Protein AF-A0A960SQG4-F1 (afdb_monomer_lite)

Structure (mmCIF, N/CA/C/O backbone):
data_AF-A0A960SQG4-F1
#
_entry.id   AF-A0A960SQG4-F1
#
loop_
_atom_site.group_PDB
_atom_site.id
_atom_site.type_symbol
_atom_site.label_atom_id
_atom_site.label_alt_id
_atom_site.label_comp_id
_atom_site.label_asym_id
_atom_site.label_entity_id
_atom_site.label_seq_id
_atom_site.pdbx_PDB_ins_code
_atom_site.Cartn_x
_atom_site.Cartn_y
_atom_site.Cartn_z
_atom_site.occupancy
_atom_site.B_iso_or_equiv
_atom_site.auth_seq_id
_atom_site.auth_comp_id
_atom_site.auth_asym_id
_atom_site.auth_atom_id
_atom_site.pdbx_PDB_model_num
ATOM 1 N N . MET A 1 1 ? 31.276 58.635 -64.704 1.00 36.56 1 MET A N 1
ATOM 2 C CA . MET A 1 1 ? 31.874 59.952 -64.407 1.00 36.56 1 MET A CA 1
ATOM 3 C C . MET A 1 1 ? 31.703 60.195 -62.916 1.00 36.56 1 MET A C 1
ATOM 5 O O . MET A 1 1 ? 30.566 60.217 -62.480 1.00 36.56 1 MET A O 1
ATOM 9 N N . SER A 1 2 ? 32.818 60.335 -62.187 1.00 40.91 2 SER A N 1
ATOM 10 C CA . SER A 1 2 ? 32.934 60.786 -60.782 1.00 40.91 2 SER A CA 1
ATOM 11 C C . SER A 1 2 ? 32.369 59.886 -59.666 1.00 40.91 2 SER A C 1
ATOM 13 O O . SER A 1 2 ? 31.231 59.458 -59.752 1.00 40.91 2 SER A O 1
ATOM 15 N N . LYS A 1 3 ? 33.030 59.618 -58.534 1.00 38.12 3 LYS A N 1
ATOM 16 C CA . LYS A 1 3 ? 34.443 59.597 -58.096 1.00 38.12 3 LYS A CA 1
ATOM 17 C C . LYS A 1 3 ? 34.410 58.927 -56.703 1.00 38.12 3 LYS A C 1
ATOM 19 O O . LYS A 1 3 ? 33.595 59.315 -55.873 1.00 38.12 3 LYS A O 1
ATOM 24 N N . ARG A 1 4 ? 35.274 57.931 -56.474 1.00 40.00 4 ARG A N 1
ATOM 25 C CA . ARG A 1 4 ? 35.699 57.455 -55.140 1.00 40.00 4 ARG A CA 1
ATOM 26 C C . ARG A 1 4 ? 36.597 58.512 -54.492 1.00 40.00 4 ARG A C 1
ATOM 28 O O . ARG A 1 4 ? 37.284 59.197 -55.243 1.00 40.00 4 ARG A O 1
ATOM 35 N N . THR A 1 5 ? 36.674 58.519 -53.160 1.00 42.84 5 THR A N 1
ATOM 36 C CA . THR A 1 5 ? 37.930 58.279 -52.413 1.00 42.84 5 THR A CA 1
ATOM 37 C C . THR A 1 5 ? 37.647 58.159 -50.916 1.00 42.84 5 THR A C 1
ATOM 39 O O . THR A 1 5 ? 37.194 59.119 -50.293 1.00 42.84 5 THR A O 1
ATOM 42 N N . ASP A 1 6 ? 37.967 56.985 -50.377 1.00 41.25 6 ASP A N 1
ATOM 43 C CA . ASP A 1 6 ? 38.320 56.740 -48.979 1.00 41.25 6 ASP A CA 1
ATOM 44 C C . ASP A 1 6 ? 39.623 57.485 -48.636 1.00 41.25 6 ASP A C 1
ATOM 46 O O . ASP A 1 6 ? 40.440 57.725 -49.530 1.00 41.25 6 ASP A O 1
ATOM 50 N N . ASN A 1 7 ? 39.845 57.842 -47.367 1.00 37.16 7 ASN A N 1
ATOM 51 C CA . ASN A 1 7 ? 41.154 58.320 -46.918 1.00 37.16 7 ASN A CA 1
ATOM 52 C C . ASN A 1 7 ? 41.540 57.704 -45.567 1.00 37.16 7 ASN A C 1
ATOM 54 O O . ASN A 1 7 ? 40.915 57.962 -44.536 1.00 37.16 7 ASN A O 1
ATOM 58 N N . GLU A 1 8 ? 42.579 56.877 -45.628 1.00 39.38 8 GLU A N 1
ATOM 59 C CA . GLU A 1 8 ? 43.297 56.236 -44.532 1.00 39.38 8 GLU A CA 1
ATOM 60 C C . GLU A 1 8 ? 44.165 57.248 -43.755 1.00 39.38 8 GLU A C 1
ATOM 62 O O . GLU A 1 8 ? 44.562 58.292 -44.274 1.00 39.38 8 GLU A O 1
ATOM 67 N N . ARG A 1 9 ? 44.510 56.920 -42.502 1.00 42.81 9 ARG A N 1
ATOM 68 C CA . ARG A 1 9 ? 45.576 57.581 -41.726 1.00 42.81 9 ARG A CA 1
ATOM 69 C C . ARG A 1 9 ? 46.755 56.618 -41.543 1.00 42.81 9 ARG A C 1
ATOM 71 O O . ARG A 1 9 ? 46.527 55.537 -41.002 1.00 42.81 9 ARG A O 1
ATOM 78 N N . PRO A 1 10 ? 47.998 57.022 -41.856 1.00 44.47 10 PRO A N 1
ATOM 79 C CA . PRO A 1 10 ? 49.203 56.373 -41.353 1.00 44.47 10 PRO A CA 1
ATOM 80 C C . PRO A 1 10 ? 49.877 57.210 -40.246 1.00 44.47 10 PRO A C 1
ATOM 82 O O . PRO A 1 10 ? 49.664 58.417 -40.139 1.00 44.47 10 PRO A O 1
ATOM 85 N N . GLY A 1 11 ? 50.653 56.538 -39.391 1.00 36.31 11 GLY A N 1
ATOM 86 C CA . GLY A 1 11 ? 51.315 57.114 -38.216 1.00 36.31 11 GLY A CA 1
ATOM 87 C C . GLY A 1 11 ? 52.785 57.522 -38.401 1.00 36.31 11 GLY A C 1
ATOM 88 O O . GLY A 1 11 ? 53.237 57.757 -39.517 1.00 36.31 11 GLY A O 1
ATOM 89 N N . ALA A 1 12 ? 53.486 57.498 -37.256 1.00 35.25 12 ALA A N 1
ATOM 90 C CA . ALA A 1 12 ? 54.932 57.603 -36.985 1.00 35.25 12 ALA A CA 1
ATOM 91 C C . ALA A 1 12 ? 55.476 58.958 -36.463 1.00 35.25 12 ALA A C 1
ATOM 93 O O . ALA A 1 12 ? 55.285 60.018 -37.049 1.00 35.25 12 ALA A O 1
ATOM 94 N N . THR A 1 13 ? 56.177 58.857 -35.326 1.00 47.53 13 THR A N 1
ATOM 95 C CA . THR A 1 13 ? 57.078 59.823 -34.661 1.00 47.53 13 THR A CA 1
ATOM 96 C C . THR A 1 13 ? 58.452 59.884 -35.353 1.00 47.53 13 THR A C 1
ATOM 98 O O . THR A 1 13 ? 58.761 58.994 -36.150 1.00 47.53 13 THR A O 1
ATOM 101 N N . PRO A 1 14 ? 59.290 60.911 -35.082 1.00 44.47 14 PRO A N 1
ATOM 102 C CA . PRO A 1 14 ? 60.509 60.693 -34.268 1.00 44.47 14 PRO A CA 1
ATOM 103 C C . PRO A 1 14 ? 60.976 61.930 -33.450 1.00 44.47 14 PRO A C 1
ATOM 105 O O . PRO A 1 14 ? 60.427 63.019 -33.596 1.00 44.47 14 PRO A O 1
ATOM 108 N N . GLY A 1 15 ? 61.968 61.751 -32.564 1.00 37.34 15 GLY A N 1
ATOM 109 C CA . GLY A 1 15 ? 62.517 62.787 -31.670 1.00 37.34 15 GLY A CA 1
ATOM 110 C C . GLY A 1 15 ? 63.904 63.352 -32.031 1.00 37.34 15 GLY A C 1
ATOM 111 O O . GLY A 1 15 ? 64.475 62.973 -33.049 1.00 37.34 15 GLY A O 1
ATOM 112 N N . ASP A 1 16 ? 64.393 64.197 -31.106 1.00 39.84 16 ASP A N 1
ATOM 113 C CA . ASP A 1 16 ? 65.789 64.488 -30.683 1.00 39.84 16 ASP A CA 1
ATOM 114 C C . ASP A 1 16 ? 66.358 65.940 -30.821 1.00 39.84 16 ASP A C 1
ATOM 116 O O . ASP A 1 16 ? 66.595 66.434 -31.917 1.00 39.84 16 ASP A O 1
ATOM 120 N N . GLU A 1 17 ? 66.541 66.567 -29.638 1.00 45.12 17 GLU A N 1
ATOM 121 C CA . GLU A 1 17 ? 67.654 67.371 -29.046 1.00 45.12 17 GLU A CA 1
ATOM 122 C C . GLU A 1 17 ? 68.255 68.749 -29.511 1.00 45.12 17 GLU A C 1
ATOM 124 O O . GLU A 1 17 ? 68.692 68.905 -30.647 1.00 45.12 17 GLU A O 1
ATOM 129 N N . ARG A 1 18 ? 68.456 69.627 -28.474 1.00 44.19 18 ARG A N 1
ATOM 130 C CA . ARG A 1 18 ? 69.538 70.643 -28.154 1.00 44.19 18 ARG A CA 1
ATOM 131 C C . ARG A 1 18 ? 69.507 72.026 -28.865 1.00 44.19 18 ARG A C 1
ATOM 133 O O . ARG A 1 18 ? 69.112 72.083 -30.017 1.00 44.19 18 ARG A O 1
ATOM 140 N N . ASP A 1 19 ? 69.902 73.202 -28.332 1.00 43.06 19 ASP A N 1
ATOM 141 C CA . ASP A 1 19 ? 70.537 73.715 -27.088 1.00 43.06 19 ASP A CA 1
ATOM 142 C C . ASP A 1 19 ? 70.422 75.286 -27.030 1.00 43.06 19 ASP A C 1
ATOM 144 O O . ASP A 1 19 ? 70.041 75.907 -28.022 1.00 43.06 19 ASP A O 1
ATOM 148 N N . ASP A 1 20 ? 70.820 75.892 -25.889 1.00 42.06 20 ASP A N 1
ATOM 149 C CA . ASP A 1 20 ? 71.420 77.248 -25.682 1.00 42.06 20 ASP A CA 1
ATOM 150 C C . ASP A 1 20 ? 70.637 78.498 -25.161 1.00 42.06 20 ASP A C 1
ATOM 152 O O . ASP A 1 20 ? 69.975 79.236 -25.886 1.00 42.06 20 ASP A O 1
ATOM 156 N N . LEU A 1 21 ? 70.843 78.755 -23.850 1.00 43.06 21 LEU A N 1
ATOM 157 C CA . LEU A 1 21 ? 71.311 79.979 -23.139 1.00 43.06 21 LEU A CA 1
ATOM 158 C C . LEU A 1 21 ? 71.072 81.414 -23.689 1.00 43.06 21 LEU A C 1
ATOM 160 O O . LEU A 1 21 ? 71.577 81.757 -24.751 1.00 43.06 21 LEU A O 1
ATOM 164 N N . LEU A 1 22 ? 70.572 82.332 -22.828 1.00 38.69 22 LEU A N 1
ATOM 165 C CA . LEU A 1 22 ? 71.347 83.472 -22.263 1.00 38.69 22 LEU A CA 1
ATOM 166 C C . LEU A 1 22 ? 70.560 84.378 -21.274 1.00 38.69 22 LEU A C 1
ATOM 168 O O . LEU A 1 22 ? 69.368 84.631 -21.410 1.00 38.69 22 LEU A O 1
ATOM 172 N N . ILE A 1 23 ? 71.330 84.836 -20.283 1.00 36.75 23 ILE A N 1
ATOM 173 C CA . ILE A 1 23 ? 71.144 85.738 -19.119 1.00 36.75 23 ILE A CA 1
ATOM 174 C C . ILE A 1 23 ? 70.967 87.223 -19.565 1.00 36.75 23 ILE A C 1
ATOM 176 O O . ILE A 1 23 ? 71.361 87.496 -20.692 1.00 36.75 23 ILE A O 1
ATOM 180 N N . VAL A 1 24 ? 70.370 88.163 -18.782 1.00 41.66 24 VAL A N 1
ATOM 181 C CA . VAL A 1 24 ? 71.017 89.227 -17.928 1.00 41.66 24 VAL A CA 1
ATOM 182 C C . VAL A 1 24 ? 70.037 90.272 -17.297 1.00 41.66 24 VAL A C 1
ATOM 184 O O . VAL A 1 24 ? 69.167 90.776 -18.001 1.00 41.66 24 VAL A O 1
ATOM 187 N N . ASP A 1 25 ? 70.296 90.593 -16.006 1.00 42.91 25 ASP A N 1
ATOM 188 C CA . ASP A 1 25 ? 70.214 91.854 -15.192 1.00 42.91 25 ASP A CA 1
ATOM 189 C C . ASP A 1 25 ? 68.891 92.643 -15.000 1.00 42.91 25 ASP A C 1
ATOM 191 O O . ASP A 1 25 ? 68.038 92.667 -15.876 1.00 42.91 25 ASP A O 1
ATOM 195 N N . ASP A 1 26 ? 68.591 93.307 -13.861 1.00 45.28 26 ASP A N 1
ATOM 196 C CA . ASP A 1 26 ? 69.396 94.164 -12.940 1.00 45.28 26 ASP A CA 1
ATOM 197 C C . ASP A 1 26 ? 68.629 94.406 -11.576 1.00 45.28 26 ASP A C 1
ATOM 199 O O . ASP A 1 26 ? 67.485 93.947 -11.482 1.00 45.28 26 ASP A O 1
ATOM 203 N N . PRO A 1 27 ? 69.134 95.069 -10.488 1.00 52.62 27 PRO A N 1
ATOM 204 C CA . PRO A 1 27 ? 68.961 94.602 -9.108 1.00 52.62 27 PRO A CA 1
ATOM 205 C C . PRO A 1 27 ? 68.368 95.681 -8.150 1.00 52.62 27 PRO A C 1
ATOM 207 O O . PRO A 1 27 ? 68.036 96.798 -8.542 1.00 52.62 27 PRO A O 1
ATOM 210 N N . GLY A 1 28 ? 68.327 95.373 -6.845 1.00 34.56 28 GLY A N 1
ATOM 211 C CA . GLY A 1 28 ? 68.523 96.376 -5.783 1.00 34.56 28 GLY A CA 1
ATOM 212 C C . GLY A 1 28 ? 67.422 96.532 -4.724 1.00 34.56 28 GLY A C 1
ATOM 213 O O . GLY A 1 28 ? 66.446 97.232 -4.955 1.00 34.56 28 GLY A O 1
ATOM 214 N N . SER A 1 29 ? 67.660 95.986 -3.521 1.00 33.81 29 SER A N 1
ATOM 215 C CA . SER A 1 29 ? 67.539 96.667 -2.207 1.00 33.81 29 SER A CA 1
ATOM 216 C C . SER A 1 29 ? 67.850 95.661 -1.087 1.00 33.81 29 SER A C 1
ATOM 218 O O . SER A 1 29 ? 67.196 94.623 -1.005 1.00 33.81 29 SER A O 1
ATOM 220 N N . GLY A 1 30 ? 68.877 95.927 -0.275 1.00 37.34 30 GLY A N 1
ATOM 221 C CA . GLY A 1 30 ? 69.341 95.025 0.785 1.00 37.34 30 GLY A CA 1
ATOM 222 C C . GLY A 1 30 ? 68.497 95.061 2.061 1.00 37.34 30 GLY A C 1
ATOM 223 O O . GLY A 1 30 ? 67.720 95.987 2.243 1.00 37.34 30 GLY A O 1
ATOM 224 N N . GLU A 1 31 ? 68.677 94.052 2.918 1.00 43.88 31 GLU A N 1
ATOM 225 C CA . GLU A 1 31 ? 69.024 94.174 4.348 1.00 43.88 31 GLU A CA 1
ATOM 226 C C . GLU A 1 31 ? 69.036 92.787 5.032 1.00 43.88 31 GLU A C 1
ATOM 228 O O . GLU A 1 31 ? 68.144 91.970 4.842 1.00 43.88 31 GLU A O 1
ATOM 233 N N . GLU A 1 32 ? 70.122 92.561 5.778 1.00 43.22 32 GLU A N 1
ATOM 234 C CA . GLU A 1 32 ? 70.284 91.791 7.026 1.00 43.22 32 GLU A CA 1
ATOM 235 C C . GLU A 1 32 ? 69.885 90.298 7.126 1.00 43.22 32 GLU A C 1
ATOM 237 O O . GLU A 1 32 ? 68.744 89.870 6.994 1.00 43.22 32 GLU A O 1
ATOM 242 N N . VAL A 1 33 ? 70.896 89.482 7.455 1.00 53.47 33 VAL A N 1
ATOM 243 C CA . VAL A 1 33 ? 70.808 88.046 7.751 1.00 53.47 33 VAL A CA 1
ATOM 244 C C . VAL A 1 33 ? 70.374 87.852 9.206 1.00 53.47 33 VAL A C 1
ATOM 246 O O . VAL A 1 33 ? 71.154 88.126 10.117 1.00 53.47 33 VAL A O 1
ATOM 249 N N . GLU A 1 34 ? 69.169 87.320 9.428 1.00 50.69 34 GLU A N 1
ATOM 250 C CA . GLU A 1 34 ? 68.684 86.927 10.757 1.00 50.69 34 GLU A CA 1
ATOM 251 C C . GLU A 1 34 ? 68.823 85.408 10.966 1.00 50.69 34 GLU A C 1
ATOM 253 O O . GLU A 1 34 ? 68.135 84.576 10.374 1.00 50.69 34 GLU A O 1
ATOM 258 N N . GLN A 1 35 ? 69.786 85.048 11.809 1.00 57.38 35 GLN A N 1
ATOM 259 C CA . GLN A 1 35 ? 70.097 83.695 12.244 1.00 57.38 35 GLN A CA 1
ATOM 260 C C . GLN A 1 35 ? 69.072 83.236 13.297 1.00 57.38 35 GLN A C 1
ATOM 262 O O . GLN A 1 35 ? 69.149 83.660 14.448 1.00 57.38 35 GLN A O 1
ATOM 267 N N . TYR A 1 36 ? 68.135 82.347 12.938 1.00 51.16 36 TYR A N 1
ATOM 268 C CA . TYR A 1 36 ? 67.257 81.676 13.910 1.00 51.16 36 TYR A CA 1
ATOM 269 C C . TYR A 1 36 ? 66.861 80.256 13.464 1.00 51.16 36 TYR A C 1
ATOM 271 O O . TYR A 1 36 ? 66.162 80.088 12.465 1.00 51.16 36 TYR A O 1
ATOM 279 N N . GLY A 1 37 ? 67.248 79.232 14.246 1.00 53.09 37 GLY A N 1
ATOM 280 C CA . GLY A 1 37 ? 66.454 77.998 14.334 1.00 53.09 37 GLY A CA 1
ATOM 281 C C . GLY A 1 37 ? 67.128 76.616 14.359 1.00 53.09 37 GLY A C 1
ATOM 282 O O . GLY A 1 37 ? 66.436 75.647 14.052 1.00 53.09 37 GLY A O 1
ATOM 283 N N . GLU A 1 38 ? 68.394 76.446 14.761 1.00 58.16 38 GLU A N 1
ATOM 284 C CA . GLU A 1 38 ? 68.961 75.096 15.010 1.00 58.16 38 GLU A CA 1
ATOM 285 C C . GLU A 1 38 ? 68.261 74.339 16.175 1.00 58.16 38 GLU A C 1
ATOM 287 O O . GLU A 1 38 ? 68.302 73.109 16.258 1.00 58.16 38 GLU A O 1
ATOM 292 N N . ASP A 1 39 ? 67.504 75.038 17.026 1.00 60.06 39 ASP A N 1
ATOM 293 C CA . ASP A 1 39 ? 66.842 74.477 18.217 1.00 60.06 39 ASP A CA 1
ATOM 294 C C . ASP A 1 39 ? 65.582 73.646 17.904 1.00 60.06 39 ASP A C 1
ATOM 296 O O . ASP A 1 39 ? 65.156 72.787 18.690 1.00 60.06 39 ASP A O 1
ATOM 300 N N . VAL A 1 40 ? 64.959 73.890 16.747 1.00 61.59 40 VAL A N 1
ATOM 301 C CA . VAL A 1 40 ? 63.666 73.293 16.373 1.00 61.59 40 VAL A CA 1
ATOM 302 C C . VAL A 1 40 ? 63.839 71.835 15.942 1.00 61.59 40 VAL A C 1
ATOM 304 O O . VAL A 1 40 ? 63.039 70.975 16.324 1.00 61.59 40 VAL A O 1
ATOM 307 N N . ILE A 1 41 ? 64.926 71.525 15.228 1.00 60.81 41 ILE A N 1
ATOM 308 C CA . ILE A 1 41 ? 65.210 70.181 14.698 1.00 60.81 41 ILE A CA 1
ATOM 309 C C . ILE A 1 41 ? 65.542 69.210 15.842 1.00 60.81 41 ILE A C 1
ATOM 311 O O . ILE A 1 41 ? 64.990 68.109 15.911 1.00 60.81 41 ILE A O 1
ATOM 315 N N . GLY A 1 42 ? 66.368 69.634 16.806 1.00 62.81 42 GLY A N 1
ATOM 316 C CA . GLY A 1 42 ? 66.723 68.810 17.967 1.00 62.81 42 GLY A CA 1
ATOM 317 C C . GLY A 1 42 ? 65.533 68.520 18.888 1.00 62.81 42 GLY A C 1
ATOM 318 O O . GLY A 1 42 ? 65.417 67.425 19.446 1.00 62.81 42 GLY A O 1
ATOM 319 N N . ARG A 1 43 ? 64.608 69.477 19.023 1.00 66.94 43 ARG A N 1
ATOM 320 C CA . ARG A 1 43 ? 63.374 69.300 19.797 1.00 66.94 43 ARG A CA 1
ATOM 321 C C . ARG A 1 43 ? 62.402 68.365 19.074 1.00 66.94 43 ARG A C 1
ATOM 323 O O . ARG A 1 43 ? 61.892 67.444 19.707 1.00 66.94 43 ARG A O 1
ATOM 330 N N . ALA A 1 44 ? 62.212 68.522 17.764 1.00 72.62 44 ALA A N 1
ATOM 331 C CA . ALA A 1 44 ? 61.353 67.649 16.959 1.00 72.62 44 ALA A CA 1
ATOM 332 C C . ALA A 1 44 ? 61.826 66.182 16.954 1.00 72.62 44 ALA A C 1
ATOM 334 O O . ALA A 1 44 ? 61.004 65.270 17.076 1.00 72.62 44 ALA A O 1
ATOM 335 N N . PHE A 1 45 ? 63.140 65.935 16.903 1.00 79.50 45 PHE A N 1
ATOM 336 C CA . PHE A 1 45 ? 63.690 64.575 16.948 1.00 79.50 45 PHE A CA 1
ATOM 337 C C . PHE A 1 45 ? 63.471 63.901 18.312 1.00 79.50 45 PHE A C 1
ATOM 339 O O . PHE A 1 45 ? 63.077 62.737 18.384 1.00 79.50 45 PHE A O 1
ATOM 346 N N . LYS A 1 46 ? 63.633 64.653 19.411 1.00 78.75 46 LYS A N 1
ATOM 347 C CA . LYS A 1 46 ? 63.338 64.166 20.771 1.00 78.75 46 LYS A CA 1
ATOM 348 C C . LYS A 1 46 ? 61.855 63.843 20.950 1.00 78.75 46 LYS A C 1
ATOM 350 O O . LYS A 1 46 ? 61.531 62.787 21.485 1.00 78.75 46 LYS A O 1
ATOM 355 N N . TRP A 1 47 ? 60.958 64.699 20.458 1.00 83.62 47 TRP A N 1
ATOM 356 C CA . TRP A 1 47 ? 59.517 64.425 20.491 1.00 83.62 47 TRP A CA 1
ATOM 357 C C . TRP A 1 47 ? 59.132 63.222 19.625 1.00 83.62 47 TRP A C 1
ATOM 359 O O . TRP A 1 47 ? 58.309 62.414 20.047 1.00 83.62 47 TRP A O 1
ATOM 369 N N . SER A 1 48 ? 59.783 63.036 18.475 1.00 82.25 48 SER A N 1
ATOM 370 C CA . SER A 1 48 ? 59.566 61.866 17.614 1.00 82.25 48 SER A CA 1
ATOM 371 C C . SER A 1 48 ? 60.003 60.561 18.290 1.00 82.25 48 SER A C 1
ATOM 373 O O . SER A 1 48 ? 59.273 59.574 18.236 1.00 82.25 48 SER A O 1
ATOM 375 N N . LEU A 1 49 ? 61.140 60.558 18.997 1.00 90.69 49 LEU A N 1
ATOM 376 C CA . LEU A 1 49 ? 61.589 59.400 19.783 1.00 90.69 49 LEU A CA 1
ATOM 377 C C . LEU A 1 49 ? 60.640 59.073 20.942 1.00 90.69 49 LEU A C 1
ATOM 379 O O . LEU A 1 49 ? 60.369 57.901 21.195 1.00 90.69 49 LEU A O 1
ATOM 383 N N . VAL A 1 50 ? 60.099 60.091 21.620 1.00 90.44 50 VAL A N 1
ATOM 384 C CA . VAL A 1 50 ? 59.103 59.895 22.685 1.00 90.44 50 VAL A CA 1
ATOM 385 C C . VAL A 1 50 ? 57.817 59.289 22.120 1.00 90.44 50 VAL A C 1
ATOM 387 O O . VAL A 1 50 ? 57.314 58.314 22.673 1.00 90.44 50 VAL A O 1
ATOM 390 N N . ILE A 1 51 ? 57.312 59.804 20.995 1.00 90.69 51 ILE A N 1
ATOM 391 C CA . ILE A 1 51 ? 56.111 59.266 20.338 1.00 90.69 51 ILE A CA 1
ATOM 392 C C . ILE A 1 51 ? 56.339 57.816 19.898 1.00 90.69 51 ILE A C 1
ATOM 394 O O . ILE A 1 51 ? 55.497 56.959 20.162 1.00 90.69 51 ILE A O 1
ATOM 398 N N . LEU A 1 52 ? 57.494 57.513 19.298 1.00 91.44 52 LEU A N 1
ATOM 399 C CA . LEU A 1 52 ? 57.850 56.149 18.905 1.00 91.44 52 LEU A CA 1
ATOM 400 C C . LEU A 1 52 ? 57.876 55.207 20.119 1.00 91.44 52 LEU A C 1
ATOM 402 O O . LEU A 1 52 ? 57.298 54.124 20.065 1.00 91.44 52 LEU A O 1
ATOM 406 N N . ALA A 1 53 ? 58.494 55.625 21.227 1.00 91.31 53 ALA A N 1
ATOM 407 C CA . ALA A 1 53 ? 58.548 54.830 22.451 1.00 91.31 53 ALA A CA 1
ATOM 408 C C . ALA A 1 53 ? 57.148 54.559 23.027 1.00 91.31 53 ALA A C 1
ATOM 410 O O . ALA A 1 53 ? 56.868 53.437 23.447 1.00 91.31 53 ALA A O 1
ATOM 411 N N . VAL A 1 54 ? 56.248 55.549 22.988 1.00 93.25 54 VAL A N 1
ATOM 412 C CA . VAL A 1 54 ? 54.848 55.387 23.414 1.00 93.25 54 VAL A CA 1
ATOM 413 C C . VAL A 1 54 ? 54.102 54.405 22.509 1.00 93.25 54 VAL A C 1
ATOM 415 O O . VAL A 1 54 ? 53.389 53.542 23.018 1.00 93.25 54 VAL A O 1
ATOM 418 N N . ILE A 1 55 ? 54.293 54.476 21.189 1.00 93.00 55 ILE A N 1
ATOM 419 C CA . ILE A 1 55 ? 53.670 53.541 20.238 1.00 93.00 55 ILE A CA 1
ATOM 420 C C . ILE A 1 55 ? 54.172 52.116 20.477 1.00 93.00 55 ILE A C 1
ATOM 422 O O . ILE A 1 55 ? 53.368 51.188 20.540 1.00 93.00 55 ILE A O 1
ATOM 426 N N . VAL A 1 56 ? 55.483 51.931 20.655 1.00 93.38 56 VAL A N 1
ATOM 427 C CA . VAL A 1 56 ? 56.073 50.611 20.924 1.00 93.38 56 VAL A CA 1
ATOM 428 C C . VAL A 1 56 ? 55.573 50.055 22.257 1.00 93.38 56 VAL A C 1
ATOM 430 O O . VAL A 1 56 ? 55.169 48.895 22.316 1.00 93.38 56 VAL A O 1
ATOM 433 N N . ALA A 1 57 ? 55.535 50.872 23.312 1.00 93.31 57 ALA A N 1
ATOM 434 C CA . ALA A 1 57 ? 55.020 50.459 24.614 1.00 93.31 57 ALA A CA 1
ATOM 435 C C . ALA A 1 57 ? 53.522 50.115 24.557 1.00 93.31 57 ALA A C 1
ATOM 437 O O . ALA A 1 57 ? 53.105 49.094 25.104 1.00 93.31 57 ALA A O 1
ATOM 438 N N . GLY A 1 58 ? 52.722 50.917 23.848 1.00 92.44 58 GLY A N 1
ATOM 439 C CA . GLY A 1 58 ? 51.300 50.658 23.622 1.00 92.44 58 GLY A CA 1
ATOM 440 C C . GLY A 1 58 ? 51.063 49.376 22.824 1.00 92.44 58 GLY A C 1
ATOM 441 O O . GLY A 1 58 ? 50.242 48.550 23.217 1.00 92.44 58 GLY A O 1
ATOM 442 N N . GLY A 1 59 ? 51.834 49.160 21.755 1.00 91.19 59 GLY A N 1
ATOM 443 C CA . GLY A 1 59 ? 51.785 47.947 20.939 1.00 91.19 59 GLY A CA 1
ATOM 444 C C . GLY A 1 59 ? 52.191 46.695 21.718 1.00 91.19 59 GLY A C 1
ATOM 445 O O . GLY A 1 59 ? 51.502 45.680 21.649 1.00 91.19 59 GLY A O 1
ATOM 446 N N . ALA A 1 60 ? 53.257 46.772 22.521 1.00 91.06 60 ALA A N 1
ATOM 447 C CA . ALA A 1 60 ? 53.674 45.683 23.400 1.00 91.06 60 ALA A CA 1
ATOM 448 C C . ALA A 1 60 ? 52.615 45.389 24.474 1.00 91.06 60 ALA A C 1
ATOM 450 O O . ALA A 1 60 ? 52.262 44.229 24.684 1.00 91.06 60 ALA A O 1
ATOM 451 N N . GLY A 1 61 ? 52.052 46.425 25.103 1.00 91.00 61 GLY A N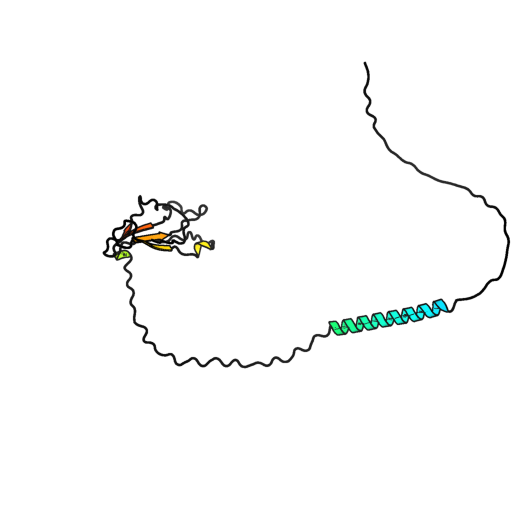 1
ATOM 452 C CA . GLY A 1 61 ? 50.966 46.288 26.074 1.00 91.00 61 GLY A CA 1
ATOM 453 C C . GLY A 1 61 ? 49.730 45.615 25.474 1.00 91.00 61 GLY A C 1
ATOM 454 O O . GLY A 1 61 ? 49.210 44.659 26.050 1.00 91.00 61 GLY A O 1
ATOM 455 N N . ALA A 1 62 ? 49.312 46.041 24.280 1.00 88.12 62 ALA A N 1
ATOM 456 C CA . ALA A 1 62 ? 48.209 45.427 23.545 1.00 88.12 62 ALA A CA 1
ATOM 457 C C . ALA A 1 62 ? 48.514 43.971 23.167 1.00 88.12 62 ALA A C 1
ATOM 459 O O . ALA A 1 62 ? 47.669 43.099 23.349 1.00 88.12 62 ALA A O 1
ATOM 460 N N . PHE A 1 63 ? 49.731 43.676 22.707 1.00 89.75 63 PHE A N 1
ATOM 461 C CA . PHE A 1 63 ? 50.149 42.317 22.369 1.00 89.75 63 PHE A CA 1
ATOM 462 C C . PHE A 1 63 ? 50.118 41.380 23.582 1.00 89.75 63 PHE A C 1
ATOM 464 O O . PHE A 1 63 ? 49.573 40.280 23.492 1.00 89.75 63 PHE A O 1
ATOM 471 N N . PHE A 1 64 ? 50.651 41.814 24.729 1.00 88.12 64 PHE A N 1
ATOM 472 C CA . PHE A 1 64 ? 50.609 41.032 25.968 1.00 88.12 64 PHE A CA 1
ATOM 473 C C . PHE A 1 64 ? 49.185 40.864 26.500 1.00 88.12 64 PHE A C 1
ATOM 475 O O . PHE A 1 64 ? 48.848 39.793 27.004 1.00 88.12 64 PHE A O 1
ATOM 482 N N . TYR A 1 65 ? 48.339 41.885 26.356 1.00 86.19 65 TYR A N 1
ATOM 483 C CA . TYR A 1 65 ? 46.930 41.806 26.725 1.00 86.19 65 TYR A CA 1
ATOM 484 C C . TYR A 1 65 ? 46.167 40.802 25.847 1.00 86.19 65 TYR A C 1
ATOM 486 O O . TYR A 1 65 ? 45.491 39.923 26.373 1.00 86.19 65 TYR A O 1
ATOM 494 N N . LEU A 1 66 ? 46.336 40.869 24.523 1.00 87.81 66 LEU A N 1
ATOM 495 C CA . LEU A 1 66 ? 45.659 39.989 23.565 1.00 87.81 66 LEU A CA 1
ATOM 496 C C . LEU A 1 66 ? 46.147 38.538 23.637 1.00 87.81 66 LEU A C 1
ATOM 498 O O . LEU A 1 66 ? 45.375 37.616 23.392 1.00 87.81 66 LEU A O 1
ATOM 502 N N . LYS A 1 67 ? 47.418 38.316 23.990 1.00 85.44 67 LYS A N 1
ATOM 503 C CA . LYS A 1 67 ? 47.968 36.967 24.189 1.00 85.44 67 LYS A CA 1
ATOM 504 C C . LYS A 1 67 ? 47.690 36.374 25.565 1.00 85.44 67 LYS A C 1
ATOM 506 O O . LYS A 1 67 ? 48.060 35.225 25.806 1.00 85.44 67 LYS A O 1
ATOM 511 N N . ARG A 1 68 ? 47.054 37.111 26.478 1.00 81.50 68 ARG A N 1
ATOM 512 C CA . ARG A 1 68 ? 46.715 36.576 27.794 1.00 81.50 68 ARG A CA 1
ATOM 513 C C . ARG A 1 68 ? 45.563 35.585 27.649 1.00 81.50 68 ARG A C 1
ATOM 515 O O . ARG A 1 68 ? 44.405 35.980 27.570 1.00 81.50 68 ARG A O 1
ATOM 522 N N . THR A 1 69 ? 45.865 34.290 27.658 1.00 77.19 69 THR A N 1
ATOM 523 C CA . THR A 1 69 ? 44.834 33.261 27.825 1.00 77.19 69 THR A CA 1
ATOM 524 C C . THR A 1 69 ? 44.135 33.479 29.170 1.00 77.19 69 THR A C 1
ATOM 526 O O . THR A 1 69 ? 44.820 33.491 30.201 1.00 77.19 69 THR A O 1
ATOM 529 N N . PRO A 1 70 ? 42.806 33.684 29.199 1.00 77.75 70 PRO A N 1
ATOM 530 C CA . PRO A 1 70 ? 42.079 33.776 30.455 1.00 77.75 70 PRO A CA 1
ATOM 531 C C . PRO A 1 70 ? 42.236 32.456 31.214 1.00 77.75 70 PRO A C 1
ATOM 533 O O . PRO A 1 70 ? 42.158 31.378 30.625 1.00 77.75 70 PRO A O 1
ATOM 536 N N . ALA A 1 71 ? 42.497 32.539 32.520 1.00 79.00 71 ALA A N 1
ATOM 537 C CA . ALA A 1 71 ? 42.543 31.354 33.364 1.00 79.00 71 ALA A CA 1
ATOM 538 C C . ALA A 1 71 ? 41.173 30.666 33.305 1.00 79.00 71 ALA A C 1
ATOM 540 O O . ALA A 1 71 ? 40.151 31.296 33.579 1.00 79.00 71 ALA A O 1
ATOM 541 N N . VAL A 1 72 ? 41.151 29.391 32.915 1.00 76.56 72 VAL A N 1
ATOM 542 C CA . VAL A 1 72 ? 39.922 28.596 32.901 1.00 76.56 72 VAL A CA 1
ATOM 543 C C . VAL A 1 72 ? 39.450 28.470 34.347 1.00 76.56 72 VAL A C 1
ATOM 545 O O . VAL A 1 72 ? 40.165 27.925 35.188 1.00 76.56 72 VAL A O 1
ATOM 548 N N . ALA A 1 73 ? 38.275 29.023 34.653 1.00 79.69 73 ALA A N 1
ATOM 549 C CA . ALA A 1 73 ? 37.669 28.875 35.969 1.00 79.69 73 ALA A CA 1
ATOM 550 C C . ALA A 1 73 ? 37.465 27.375 36.263 1.00 79.69 73 ALA A C 1
ATOM 552 O O . ALA A 1 73 ? 37.023 26.649 35.366 1.00 79.69 73 ALA A O 1
ATOM 553 N N . PRO A 1 74 ? 37.791 26.886 37.474 1.00 78.19 74 PRO A N 1
ATOM 554 C CA . PRO A 1 74 ? 37.600 25.481 37.807 1.00 78.19 74 PRO A CA 1
ATOM 555 C C . PRO A 1 74 ? 36.121 25.119 37.647 1.00 78.19 74 PRO A C 1
ATOM 557 O O . PRO A 1 74 ? 35.251 25.742 38.254 1.00 78.19 74 PRO A O 1
ATOM 560 N N . GLN A 1 75 ? 35.833 24.135 36.793 1.00 70.38 75 GLN A N 1
ATOM 561 C CA . GLN A 1 75 ? 34.465 23.686 36.573 1.00 70.38 75 GLN A CA 1
ATOM 562 C C . GLN A 1 75 ? 33.997 22.879 37.781 1.00 70.38 75 GLN A C 1
ATOM 564 O O . GLN A 1 75 ? 34.583 21.853 38.127 1.00 70.38 75 GLN A O 1
ATOM 569 N N . GLN A 1 76 ? 32.942 23.356 38.433 1.00 73.75 76 GLN A N 1
ATOM 570 C CA . GLN A 1 76 ? 32.287 22.633 39.511 1.00 73.75 76 GLN A CA 1
ATOM 571 C C . GLN A 1 76 ? 31.455 21.503 38.899 1.00 73.75 76 GLN A C 1
ATOM 573 O O . GLN A 1 76 ? 30.417 21.746 38.283 1.00 73.75 76 GLN A O 1
ATOM 578 N N . LEU A 1 77 ? 31.922 20.264 39.048 1.00 72.56 77 LEU A N 1
ATOM 579 C CA . LEU A 1 77 ? 31.172 19.089 38.622 1.00 72.56 77 LEU A CA 1
ATOM 580 C C . LEU A 1 77 ? 29.938 18.958 39.521 1.00 72.56 77 LEU A C 1
ATOM 582 O O . LEU A 1 77 ? 30.044 18.592 40.689 1.00 72.56 77 LEU A O 1
ATOM 586 N N . THR A 1 78 ? 28.769 19.308 38.990 1.00 73.75 78 THR A N 1
ATOM 587 C CA . THR A 1 78 ? 27.504 19.017 39.666 1.00 73.75 78 THR A CA 1
ATOM 588 C C . THR A 1 78 ? 27.176 17.558 39.394 1.00 73.75 78 THR A C 1
ATOM 590 O O . THR A 1 78 ? 26.974 17.169 38.245 1.00 73.75 78 THR A O 1
ATOM 593 N N . GLU A 1 79 ? 27.162 16.741 40.442 1.00 77.12 79 GLU A N 1
ATOM 594 C CA . GLU A 1 79 ? 26.732 15.352 40.344 1.00 77.12 79 GLU A CA 1
ATOM 595 C C . GLU A 1 79 ? 25.237 15.321 40.005 1.00 77.12 79 GLU A C 1
ATOM 597 O O . GLU A 1 79 ? 24.382 15.718 40.800 1.00 77.12 79 GLU A O 1
ATOM 602 N N . VAL A 1 80 ? 24.916 14.897 38.781 1.00 72.81 80 VAL A N 1
ATOM 603 C CA . VAL A 1 80 ? 23.532 14.759 38.324 1.00 72.81 80 VAL A CA 1
ATOM 604 C C . VAL A 1 80 ? 22.934 13.543 39.020 1.00 72.81 80 VAL A C 1
ATOM 606 O O . VAL A 1 80 ? 23.158 12.404 38.616 1.00 72.81 80 VAL A O 1
ATOM 609 N N . THR A 1 81 ? 22.161 13.778 40.078 1.00 78.38 81 THR A N 1
ATOM 610 C CA . THR A 1 81 ? 21.356 12.713 40.680 1.00 78.38 81 THR A CA 1
ATOM 611 C C . THR A 1 81 ? 20.204 12.393 39.732 1.00 78.38 81 THR A C 1
ATOM 613 O O . THR A 1 81 ? 19.358 13.248 39.464 1.00 78.38 81 THR A O 1
ATOM 616 N N . ALA A 1 82 ? 20.174 11.170 39.202 1.00 81.69 82 ALA A N 1
ATOM 617 C CA . ALA A 1 82 ? 19.070 10.717 38.366 1.00 81.69 82 ALA A CA 1
ATOM 618 C C . ALA A 1 82 ? 17.749 10.747 39.165 1.00 81.69 82 ALA A C 1
ATOM 620 O O . ALA A 1 82 ? 17.740 10.372 40.343 1.00 81.69 82 ALA A O 1
ATOM 621 N N . PRO A 1 83 ? 16.621 11.149 38.552 1.00 77.81 83 PRO A N 1
ATOM 622 C CA . PRO A 1 83 ? 15.317 11.021 39.183 1.00 77.81 83 PRO A CA 1
ATOM 623 C C . PRO A 1 83 ? 15.082 9.561 39.572 1.00 77.81 83 PRO A C 1
ATOM 625 O O . PRO A 1 83 ? 15.216 8.658 38.744 1.00 77.81 83 PRO A O 1
ATOM 628 N N . LYS A 1 84 ? 14.714 9.318 40.832 1.00 80.62 84 LYS A N 1
ATOM 629 C CA . LYS A 1 84 ? 14.247 7.999 41.259 1.00 80.62 84 LYS A CA 1
ATOM 630 C C . LYS A 1 84 ? 12.984 7.684 40.461 1.00 80.62 84 LYS A C 1
ATOM 632 O O . LYS A 1 84 ? 11.983 8.382 40.619 1.00 80.62 84 LYS A O 1
ATOM 637 N N . ALA A 1 85 ? 13.045 6.665 39.603 1.00 79.50 85 ALA A N 1
ATOM 638 C CA . ALA A 1 85 ? 11.887 6.232 38.835 1.00 79.50 85 ALA A CA 1
ATOM 639 C C . ALA A 1 85 ? 10.709 5.976 39.796 1.00 79.50 85 ALA A C 1
ATOM 641 O O . ALA A 1 85 ? 10.917 5.355 40.850 1.00 79.50 85 ALA A O 1
ATOM 642 N N . PRO A 1 86 ? 9.496 6.469 39.486 1.00 77.62 86 PRO A N 1
ATOM 643 C CA . PRO A 1 86 ? 8.321 6.093 40.253 1.00 77.62 86 PRO A CA 1
ATOM 644 C C . PRO A 1 86 ? 8.201 4.563 40.241 1.00 77.62 86 PRO A C 1
ATOM 646 O O . PRO A 1 86 ? 8.590 3.935 39.251 1.00 77.62 86 PRO A O 1
ATOM 649 N N . PRO A 1 87 ? 7.709 3.942 41.327 1.00 75.00 87 PRO A N 1
ATOM 650 C CA . PRO A 1 87 ? 7.438 2.514 41.311 1.00 75.00 87 PRO A CA 1
ATOM 651 C C . PRO A 1 87 ? 6.539 2.228 40.112 1.00 75.00 87 PRO A C 1
ATOM 653 O O . PRO A 1 87 ? 5.485 2.852 39.974 1.00 75.00 87 PRO A O 1
ATOM 656 N N . SER A 1 88 ? 6.991 1.341 39.224 1.00 70.62 88 SER A N 1
ATOM 657 C CA . SER A 1 88 ? 6.202 0.903 38.083 1.00 70.62 88 SER A CA 1
ATOM 658 C C . SER A 1 88 ? 4.881 0.379 38.624 1.00 70.62 88 SER A C 1
ATOM 660 O O . SER A 1 88 ? 4.842 -0.686 39.241 1.00 70.62 88 SER A O 1
ATOM 662 N N . ALA A 1 89 ? 3.803 1.140 38.439 1.00 71.06 89 ALA A N 1
ATOM 663 C CA . ALA A 1 89 ? 2.477 0.574 38.545 1.00 71.06 89 ALA A CA 1
ATOM 664 C C . ALA A 1 89 ? 2.461 -0.557 37.520 1.00 71.06 89 ALA A C 1
ATOM 666 O O . ALA A 1 89 ? 2.641 -0.314 36.323 1.00 71.06 89 ALA A O 1
ATOM 667 N N . VAL A 1 90 ? 2.359 -1.795 37.997 1.00 68.06 90 VAL A N 1
ATOM 668 C CA . VAL A 1 90 ? 2.090 -2.943 37.137 1.00 68.06 90 VAL A CA 1
ATOM 669 C C . VAL A 1 90 ? 0.661 -2.736 36.659 1.00 68.06 90 VAL A C 1
ATOM 671 O O . VAL A 1 90 ? -0.293 -3.205 37.265 1.00 68.06 90 VAL A O 1
ATOM 674 N N . ASN A 1 91 ? 0.504 -1.897 35.639 1.00 70.62 91 ASN A N 1
ATOM 675 C CA . ASN A 1 91 ? -0.712 -1.869 34.862 1.00 70.62 91 ASN A CA 1
ATOM 676 C C . ASN A 1 91 ? -0.753 -3.236 34.187 1.00 70.62 91 ASN A C 1
ATOM 678 O O . ASN A 1 91 ? 0.144 -3.546 33.401 1.00 70.62 91 ASN A O 1
ATOM 682 N N . ASP A 1 92 ? -1.736 -4.063 34.537 1.00 76.62 92 ASP A N 1
ATOM 683 C CA . ASP A 1 92 ? -2.027 -5.288 33.801 1.00 76.62 92 ASP A CA 1
ATOM 684 C C . ASP A 1 92 ? -2.385 -4.879 32.371 1.00 76.62 92 ASP A C 1
ATOM 686 O O . ASP A 1 92 ? -3.513 -4.482 32.076 1.00 76.62 92 ASP A O 1
ATOM 690 N N . ILE A 1 93 ? -1.385 -4.885 31.486 1.00 77.38 93 ILE A N 1
ATOM 691 C CA . ILE A 1 93 ? -1.580 -4.610 30.068 1.00 77.38 93 ILE A CA 1
ATOM 692 C C . ILE A 1 93 ? -2.489 -5.729 29.552 1.00 77.38 93 ILE A C 1
ATOM 694 O O . ILE A 1 93 ? -2.105 -6.900 29.649 1.00 77.38 93 ILE A O 1
ATOM 698 N N . PRO A 1 94 ? -3.683 -5.416 29.015 1.00 80.50 94 PRO A N 1
ATOM 699 C CA . PRO A 1 94 ? -4.562 -6.437 28.472 1.00 80.50 94 PRO A CA 1
ATOM 700 C C . PRO A 1 94 ? -3.814 -7.251 27.417 1.00 80.50 94 PRO A C 1
ATOM 702 O O . PRO A 1 94 ? -3.195 -6.689 26.511 1.00 80.50 94 PRO A O 1
ATOM 705 N N . ALA A 1 95 ? -3.866 -8.577 27.522 1.00 86.81 95 ALA A N 1
ATOM 706 C CA . ALA A 1 95 ? -3.259 -9.460 26.536 1.00 86.81 95 ALA A CA 1
ATOM 707 C C . ALA A 1 95 ? -4.084 -9.435 25.237 1.00 86.81 95 ALA A C 1
ATOM 709 O O . ALA A 1 95 ? -4.968 -10.266 25.032 1.00 86.81 95 ALA A O 1
ATOM 710 N N . VAL A 1 96 ? -3.812 -8.465 24.362 1.00 89.31 96 VAL A N 1
ATOM 711 C CA . VAL A 1 96 ? -4.392 -8.399 23.015 1.00 89.31 96 VAL A CA 1
ATOM 712 C C . VAL A 1 96 ? -3.692 -9.428 22.127 1.00 89.31 96 VAL A C 1
ATOM 714 O O . VAL A 1 96 ? -2.463 -9.488 22.078 1.00 89.31 96 VAL A O 1
ATOM 717 N N . ARG A 1 97 ? -4.474 -10.255 21.426 1.00 91.50 97 ARG A N 1
ATOM 718 C CA . ARG A 1 97 ? -3.970 -11.207 20.429 1.00 91.50 97 ARG A CA 1
ATOM 719 C C . ARG A 1 97 ? -4.354 -10.722 19.039 1.00 91.50 97 ARG A C 1
ATOM 721 O O . ARG A 1 97 ? -5.520 -10.435 18.795 1.00 91.50 97 ARG A O 1
ATOM 728 N N . PHE A 1 98 ? -3.381 -10.690 18.140 1.00 93.00 98 PHE A N 1
ATOM 729 C CA . PHE A 1 98 ? -3.603 -10.448 16.719 1.00 93.00 98 PHE A CA 1
ATOM 730 C C . PHE A 1 98 ? -3.588 -11.784 15.979 1.00 93.00 98 PHE A C 1
ATOM 732 O O . PHE A 1 98 ? -2.804 -12.672 16.316 1.00 93.00 98 PHE A O 1
ATOM 739 N N . THR A 1 99 ? -4.468 -11.925 14.992 1.00 94.75 99 THR A N 1
ATOM 740 C CA . THR A 1 99 ? -4.499 -13.072 14.080 1.00 94.75 99 THR A CA 1
ATOM 741 C C . THR A 1 99 ? -4.288 -12.538 12.678 1.00 94.75 99 THR A C 1
ATOM 743 O O . THR A 1 99 ? -4.988 -11.613 12.272 1.00 94.75 99 THR A O 1
ATOM 746 N N . ASP A 1 100 ? -3.327 -13.101 11.953 1.00 95.56 100 ASP A N 1
ATOM 747 C CA . ASP A 1 100 ? -3.166 -12.799 10.536 1.00 95.56 100 ASP A CA 1
ATOM 748 C C . ASP A 1 100 ? -4.307 -13.457 9.755 1.00 95.56 100 ASP A C 1
ATOM 750 O O . ASP A 1 100 ? -4.456 -14.682 9.762 1.00 95.56 100 ASP A O 1
ATOM 754 N N . ILE A 1 101 ? -5.131 -12.628 9.119 1.00 96.44 101 ILE A N 1
ATOM 755 C CA . ILE A 1 101 ? -6.240 -13.062 8.270 1.00 96.44 101 ILE A CA 1
ATOM 756 C C . ILE A 1 101 ? -6.013 -12.724 6.795 1.00 96.44 101 ILE A C 1
ATOM 758 O O . ILE A 1 101 ? -6.910 -12.969 6.004 1.00 96.44 101 ILE A O 1
ATOM 762 N N . THR A 1 102 ? -4.841 -12.214 6.401 1.00 96.56 102 THR A N 1
ATOM 763 C CA . THR A 1 102 ? -4.565 -11.678 5.052 1.00 96.56 102 THR A CA 1
ATOM 764 C C . THR A 1 102 ? -4.931 -12.672 3.945 1.00 96.56 102 THR A C 1
ATOM 766 O O . THR A 1 102 ? -5.674 -12.358 3.018 1.00 96.56 102 THR A O 1
ATOM 769 N N . ALA A 1 103 ? -4.474 -13.922 4.076 1.00 96.31 103 ALA A N 1
ATOM 770 C CA . ALA A 1 103 ? -4.796 -14.980 3.118 1.00 96.31 103 ALA A CA 1
ATOM 771 C C . ALA A 1 103 ? -6.272 -15.413 3.196 1.00 96.31 103 ALA A C 1
ATOM 773 O O . ALA A 1 103 ? -6.887 -15.724 2.179 1.00 96.31 103 ALA A O 1
ATOM 774 N N . ALA A 1 104 ? -6.852 -15.434 4.400 1.00 97.38 104 ALA A N 1
ATOM 775 C CA . ALA A 1 104 ? -8.241 -15.835 4.609 1.00 97.38 104 ALA A CA 1
ATOM 776 C C . ALA A 1 104 ? -9.239 -14.795 4.071 1.00 97.38 104 ALA A C 1
ATOM 778 O O . ALA A 1 104 ? -10.315 -15.185 3.608 1.00 97.38 104 ALA A O 1
ATOM 779 N N . SER A 1 105 ? -8.865 -13.513 4.106 1.00 97.81 105 SER A N 1
ATOM 780 C CA . SER A 1 105 ? -9.623 -12.377 3.589 1.00 97.81 105 SER A CA 1
ATOM 781 C C . SER A 1 105 ? -9.444 -12.176 2.084 1.00 97.81 105 SER A C 1
ATOM 783 O O . SER A 1 105 ? -10.173 -11.388 1.506 1.00 97.81 105 SER A O 1
ATOM 785 N N . GLY A 1 106 ? -8.532 -12.895 1.422 1.00 97.94 106 GLY A N 1
ATOM 786 C CA . GLY A 1 106 ? -8.341 -12.809 -0.032 1.00 97.94 106 GLY A CA 1
ATOM 787 C C . GLY A 1 106 ? -7.452 -11.651 -0.499 1.00 97.94 106 GLY A C 1
ATOM 788 O O . GLY A 1 106 ? -7.349 -11.409 -1.699 1.00 97.94 106 GLY A O 1
ATOM 789 N N . ILE A 1 10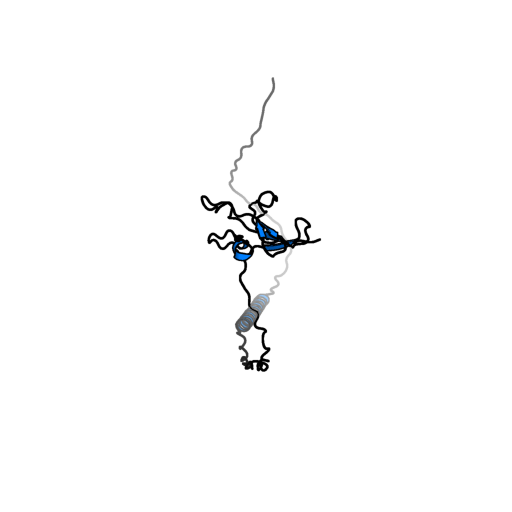7 ? -6.771 -10.956 0.416 1.00 98.06 107 ILE A N 1
ATOM 790 C CA . ILE A 1 107 ? -5.865 -9.857 0.064 1.00 98.06 107 ILE A CA 1
ATOM 791 C C . ILE A 1 107 ? -4.533 -10.437 -0.427 1.00 98.06 107 ILE A C 1
ATOM 793 O O . ILE A 1 107 ? -3.812 -11.097 0.321 1.00 98.06 107 ILE A O 1
ATOM 797 N N . THR A 1 108 ? -4.177 -10.155 -1.682 1.00 96.50 108 THR A N 1
ATOM 798 C CA . THR A 1 108 ? -2.910 -10.590 -2.306 1.00 96.50 108 THR A CA 1
ATOM 799 C C . THR A 1 108 ? -1.960 -9.431 -2.616 1.00 96.50 108 THR A C 1
ATOM 801 O O . THR A 1 108 ? -0.961 -9.609 -3.310 1.00 96.50 108 THR A O 1
ATOM 804 N N . PHE A 1 109 ? -2.281 -8.228 -2.139 1.00 95.88 109 PHE A N 1
ATOM 805 C CA . PHE A 1 109 ? -1.511 -7.017 -2.400 1.00 95.88 109 PHE A CA 1
ATOM 806 C C . PHE A 1 109 ? -0.094 -7.101 -1.821 1.00 95.88 109 PHE A C 1
ATOM 808 O O . PHE A 1 109 ? 0.105 -7.493 -0.672 1.00 95.88 109 PHE A O 1
ATOM 815 N N . VAL A 1 110 ? 0.882 -6.657 -2.613 1.00 94.38 110 VAL A N 1
ATOM 816 C CA . VAL A 1 110 ? 2.269 -6.474 -2.185 1.00 94.38 110 VAL A CA 1
ATOM 817 C C . VAL A 1 110 ? 2.701 -5.065 -2.564 1.00 94.38 110 VAL A C 1
ATOM 819 O O . VAL A 1 110 ? 2.616 -4.664 -3.728 1.00 94.38 110 VAL A O 1
ATOM 822 N N . HIS A 1 111 ? 3.174 -4.316 -1.572 1.00 95.25 111 HIS A N 1
ATOM 823 C CA . HIS A 1 111 ? 3.719 -2.990 -1.805 1.00 95.25 111 HIS A CA 1
ATOM 824 C C . HIS A 1 111 ? 5.088 -3.090 -2.489 1.00 95.25 111 HIS A C 1
ATOM 826 O O . HIS A 1 111 ? 5.983 -3.773 -1.991 1.00 95.25 111 HIS A O 1
ATOM 832 N N . ASN A 1 112 ? 5.246 -2.390 -3.611 1.00 94.94 112 ASN A N 1
ATOM 833 C CA . ASN A 1 112 ? 6.535 -2.127 -4.235 1.00 94.94 112 ASN A CA 1
ATOM 834 C C . ASN A 1 112 ? 6.923 -0.677 -3.925 1.00 94.94 112 ASN A C 1
ATOM 836 O O . ASN A 1 112 ? 6.170 0.229 -4.269 1.00 94.94 112 ASN A O 1
ATOM 840 N N . ASN A 1 113 ? 8.078 -0.472 -3.292 1.00 94.62 113 ASN A N 1
ATOM 841 C CA . ASN A 1 113 ? 8.651 0.843 -2.986 1.00 94.62 113 ASN A CA 1
ATOM 842 C C . ASN A 1 113 ? 9.741 1.273 -3.991 1.00 94.62 113 ASN A C 1
ATOM 844 O O . ASN A 1 113 ? 10.435 2.253 -3.742 1.00 94.62 113 ASN A O 1
ATOM 848 N N . GLY A 1 114 ? 9.954 0.516 -5.072 1.00 94.19 114 GLY A N 1
ATOM 849 C CA . GLY A 1 114 ? 10.930 0.811 -6.124 1.00 94.19 114 GLY A CA 1
ATOM 850 C C . GLY A 1 114 ? 12.397 0.668 -5.707 1.00 94.19 114 GLY A C 1
ATOM 851 O O . GLY A 1 114 ? 13.280 1.132 -6.427 1.00 94.19 114 GLY A O 1
ATOM 852 N N . ALA A 1 115 ? 12.689 0.065 -4.549 1.00 93.75 115 ALA A N 1
ATOM 853 C CA . ALA A 1 115 ? 14.049 0.009 -4.024 1.00 93.75 115 ALA A CA 1
ATOM 854 C C . ALA A 1 115 ? 14.974 -0.889 -4.857 1.00 93.75 115 ALA A C 1
ATOM 856 O O . ALA A 1 115 ? 14.735 -2.090 -4.990 1.00 93.75 115 ALA A O 1
ATOM 857 N N . TYR A 1 116 ? 16.092 -0.326 -5.329 1.00 92.69 116 TYR A N 1
ATOM 858 C CA . TYR A 1 116 ? 17.122 -1.073 -6.071 1.00 92.69 116 TYR A CA 1
ATOM 859 C C . TYR A 1 116 ? 18.544 -0.950 -5.501 1.00 92.69 116 TYR A C 1
ATOM 861 O O . TYR A 1 116 ? 19.490 -1.511 -6.053 1.00 92.69 116 TYR A O 1
ATOM 869 N N . GLY A 1 117 ? 18.702 -0.276 -4.358 1.00 92.38 117 GLY A N 1
ATOM 870 C CA . GLY A 1 117 ? 19.954 -0.240 -3.590 1.00 92.38 117 GLY A CA 1
ATOM 871 C C . GLY A 1 117 ? 20.594 1.141 -3.452 1.00 92.38 117 GLY A C 1
ATOM 872 O O . GLY A 1 117 ? 21.445 1.313 -2.576 1.00 92.38 117 GLY A O 1
ATOM 873 N N . ASP A 1 118 ? 20.137 2.127 -4.229 1.00 93.06 118 ASP A N 1
ATOM 874 C CA . ASP A 1 118 ? 20.619 3.514 -4.164 1.00 93.06 118 ASP A CA 1
ATOM 875 C C . ASP A 1 118 ? 20.073 4.291 -2.953 1.00 93.06 118 ASP A C 1
ATOM 877 O O . ASP A 1 118 ? 20.582 5.367 -2.634 1.00 93.06 118 ASP A O 1
ATOM 881 N N . LYS A 1 119 ? 19.100 3.721 -2.220 1.00 92.62 119 LYS A N 1
ATOM 882 C CA . LYS A 1 119 ? 18.533 4.274 -0.976 1.00 92.62 119 LYS A CA 1
ATOM 883 C C . LYS A 1 119 ? 17.963 5.671 -1.194 1.00 92.62 119 LYS A C 1
ATOM 885 O O . LYS A 1 119 ? 18.201 6.590 -0.403 1.00 92.62 119 LYS A O 1
ATOM 890 N N . LEU A 1 120 ? 17.228 5.836 -2.288 1.00 93.50 120 LEU A N 1
ATOM 891 C CA . LEU A 1 120 ? 16.567 7.096 -2.597 1.00 93.50 120 LEU A CA 1
ATOM 892 C C . LEU A 1 120 ? 15.516 7.388 -1.520 1.00 93.50 120 LEU A C 1
ATOM 894 O O . LEU A 1 120 ? 14.868 6.476 -1.011 1.00 93.50 120 LEU A O 1
ATOM 898 N N . LEU A 1 121 ? 15.330 8.664 -1.164 1.00 92.88 121 LEU A N 1
ATOM 899 C CA . LEU A 1 121 ? 14.392 9.047 -0.097 1.00 92.88 121 LEU A CA 1
ATOM 900 C C . LEU A 1 121 ? 12.995 8.406 -0.255 1.00 92.88 121 LEU A C 1
ATOM 902 O O . LEU A 1 121 ? 12.494 7.876 0.739 1.00 92.88 121 LEU A O 1
ATOM 906 N N . PRO A 1 122 ? 12.387 8.352 -1.460 1.00 91.44 122 PRO A N 1
ATOM 907 C CA . PRO A 1 122 ? 11.074 7.730 -1.640 1.00 91.44 122 PRO A CA 1
ATOM 908 C C . PRO A 1 122 ? 11.031 6.214 -1.389 1.00 91.44 122 PRO A C 1
ATOM 910 O O . PRO A 1 122 ? 9.958 5.699 -1.092 1.00 91.44 122 PRO A O 1
ATOM 913 N N . GLU A 1 123 ? 12.161 5.502 -1.455 1.00 94.00 123 GLU A N 1
ATOM 914 C CA . GLU A 1 123 ? 12.246 4.052 -1.193 1.00 94.00 123 GLU A CA 1
ATOM 915 C C . GLU A 1 123 ? 12.097 3.730 0.303 1.00 94.00 123 GLU A C 1
ATOM 917 O O . GLU A 1 123 ? 11.717 2.624 0.684 1.00 94.00 123 GLU A O 1
ATOM 922 N N . SER A 1 124 ? 12.413 4.700 1.168 1.00 91.38 124 SER A N 1
ATOM 923 C CA . SER A 1 124 ? 12.280 4.567 2.626 1.00 91.38 124 SER A CA 1
ATOM 924 C C . SER A 1 124 ? 10.860 4.821 3.138 1.00 91.38 124 SER A C 1
ATOM 926 O O . SER A 1 124 ? 10.561 4.569 4.305 1.00 91.38 124 SER A O 1
ATOM 928 N N . MET A 1 125 ? 9.994 5.328 2.267 1.00 90.31 125 MET A N 1
ATOM 929 C CA . MET A 1 125 ? 8.614 5.662 2.571 1.00 90.31 125 MET A CA 1
ATOM 930 C C . MET A 1 125 ? 7.710 4.481 2.198 1.00 90.31 125 MET A C 1
ATOM 932 O O . MET A 1 125 ? 7.965 3.788 1.216 1.00 90.31 125 MET A O 1
ATOM 936 N N . GLY A 1 126 ? 6.665 4.243 2.989 1.00 88.62 126 GLY A N 1
ATOM 937 C CA . GLY A 1 126 ? 5.689 3.190 2.707 1.00 88.62 126 GLY A CA 1
ATOM 938 C C . GLY A 1 126 ? 4.622 3.610 1.695 1.00 88.62 126 GLY A C 1
ATOM 939 O O . GLY A 1 126 ? 4.569 4.757 1.250 1.00 88.62 126 GLY A O 1
ATOM 940 N N . GLY A 1 127 ? 3.741 2.665 1.379 1.00 90.62 127 GLY A N 1
ATOM 941 C CA . GLY A 1 127 ? 2.489 2.930 0.681 1.00 90.62 127 GLY A CA 1
ATOM 942 C C . GLY A 1 127 ? 1.400 3.455 1.618 1.00 90.62 127 GLY A C 1
ATOM 943 O O . GLY A 1 127 ? 1.618 3.692 2.809 1.00 90.62 127 GLY A O 1
ATOM 944 N N . GLY A 1 128 ? 0.196 3.581 1.071 1.00 95.62 128 GLY A N 1
ATOM 945 C CA . GLY A 1 128 ? -0.994 4.000 1.806 1.00 95.62 128 GLY A CA 1
ATOM 946 C C . GLY A 1 128 ? -2.144 3.026 1.609 1.00 95.62 128 GLY A C 1
ATOM 947 O O . GLY A 1 128 ? -2.204 2.323 0.603 1.00 95.62 128 GLY A O 1
ATOM 948 N N . VAL A 1 129 ? -3.068 3.007 2.564 1.00 97.31 129 VAL A N 1
ATOM 949 C CA . VAL A 1 129 ? -4.338 2.291 2.445 1.00 97.31 129 VAL A CA 1
ATOM 950 C C . VAL A 1 129 ? -5.469 3.188 2.934 1.00 97.31 129 VAL A C 1
ATOM 952 O O . VAL A 1 129 ? -5.295 3.923 3.908 1.00 97.31 129 VAL A O 1
ATOM 955 N N . ALA A 1 130 ? -6.612 3.141 2.259 1.00 97.56 130 ALA A N 1
ATOM 956 C CA . ALA A 1 130 ? -7.834 3.812 2.679 1.00 97.56 130 ALA A CA 1
ATOM 957 C C . ALA A 1 130 ? -8.999 2.825 2.722 1.00 97.56 130 ALA A C 1
ATOM 959 O O . ALA A 1 130 ? -9.113 1.965 1.850 1.00 97.56 130 ALA A O 1
ATOM 960 N N . PHE A 1 131 ? -9.857 3.010 3.726 1.00 97.00 131 PHE A N 1
ATOM 961 C CA . PHE A 1 131 ? -11.197 2.440 3.755 1.00 97.00 131 PHE A CA 1
ATOM 962 C C . PHE A 1 131 ? -12.162 3.417 3.092 1.00 97.00 131 PHE A C 1
ATOM 964 O O . PHE A 1 131 ? -12.175 4.593 3.454 1.00 97.00 131 PHE A O 1
ATOM 971 N N . LEU A 1 132 ? -12.947 2.938 2.140 1.00 97.12 132 LEU A N 1
ATOM 972 C CA . LEU A 1 132 ? -13.958 3.707 1.415 1.00 97.12 132 LEU A CA 1
ATOM 973 C C . LEU A 1 132 ? -15.061 2.762 0.950 1.00 97.12 132 LEU A C 1
ATOM 975 O O . LEU A 1 132 ? -14.781 1.593 0.767 1.00 97.12 132 LEU A O 1
ATOM 979 N N . ASP A 1 133 ? -16.269 3.259 0.739 1.00 97.12 133 ASP A N 1
ATOM 980 C CA . ASP A 1 133 ? -17.359 2.499 0.115 1.00 97.12 133 ASP A CA 1
ATOM 981 C C . ASP A 1 133 ? -17.410 2.914 -1.367 1.00 97.12 133 ASP A C 1
ATOM 983 O O . ASP A 1 133 ? -17.892 4.007 -1.685 1.00 97.12 133 ASP A O 1
ATOM 987 N N . TYR A 1 134 ? -16.758 2.152 -2.260 1.00 95.50 134 TYR A N 1
ATOM 988 C CA . TYR A 1 134 ? -16.569 2.596 -3.654 1.00 95.50 134 TYR A CA 1
ATOM 989 C C . TYR A 1 134 ? -17.793 2.323 -4.537 1.00 95.50 134 TYR A C 1
ATOM 991 O O . TYR A 1 134 ? -17.953 3.007 -5.555 1.00 95.50 134 TYR A O 1
ATOM 999 N N . ASP A 1 135 ? -18.634 1.347 -4.182 1.00 96.12 135 ASP A N 1
ATOM 1000 C CA . ASP A 1 135 ? -19.828 0.959 -4.942 1.00 96.12 135 ASP A CA 1
ATOM 1001 C C . ASP A 1 135 ? -21.164 1.249 -4.232 1.00 96.12 135 ASP A C 1
ATOM 1003 O O . ASP A 1 135 ? -22.228 1.045 -4.828 1.00 96.12 135 ASP A O 1
ATOM 1007 N N . ALA A 1 136 ? -21.111 1.885 -3.057 1.00 96.50 136 ALA A N 1
ATOM 1008 C CA . ALA A 1 136 ? -22.249 2.338 -2.264 1.00 96.50 136 ALA A CA 1
ATOM 1009 C C . ALA A 1 136 ? -23.126 1.191 -1.733 1.00 96.50 136 ALA A C 1
ATOM 1011 O O . ALA A 1 136 ? -24.353 1.340 -1.637 1.00 96.50 136 ALA A O 1
ATOM 1012 N N . ASP A 1 137 ? -22.516 0.053 -1.402 1.00 97.50 137 ASP A N 1
ATOM 1013 C CA . ASP A 1 137 ? -23.201 -1.102 -0.820 1.00 97.50 137 ASP A CA 1
ATOM 1014 C C . ASP A 1 137 ? -23.214 -1.097 0.723 1.00 97.50 137 ASP A C 1
ATOM 1016 O O . ASP A 1 137 ? -24.001 -1.824 1.342 1.00 97.50 137 ASP A O 1
ATOM 1020 N N . GLY A 1 138 ? -22.461 -0.179 1.340 1.00 97.25 138 GLY A N 1
ATOM 1021 C CA . GLY A 1 138 ? -22.360 0.003 2.785 1.00 97.25 138 GLY A CA 1
ATOM 1022 C C . GLY A 1 138 ? -21.256 -0.818 3.455 1.00 97.25 138 GLY A C 1
ATOM 1023 O O . GLY A 1 138 ? -21.086 -0.695 4.675 1.00 97.25 138 GLY A O 1
ATOM 1024 N N . ASP A 1 139 ? -20.498 -1.609 2.695 1.00 97.88 139 ASP A N 1
ATOM 1025 C CA . ASP A 1 139 ? -19.377 -2.405 3.175 1.00 97.88 139 ASP A CA 1
ATOM 1026 C C . ASP A 1 139 ? -18.043 -1.702 2.846 1.00 97.88 139 ASP A C 1
ATOM 1028 O O . ASP A 1 139 ? -17.717 -1.468 1.691 1.00 97.88 139 ASP A O 1
ATOM 1032 N N . PRO A 1 140 ? -17.205 -1.341 3.843 1.00 97.31 140 PRO A N 1
ATOM 1033 C CA . PRO A 1 140 ? -15.956 -0.641 3.554 1.00 97.31 140 PRO A CA 1
ATOM 1034 C C . PRO A 1 140 ? -14.970 -1.495 2.748 1.00 97.31 140 PRO A C 1
ATOM 1036 O O . PRO A 1 140 ? -14.492 -2.532 3.222 1.00 97.31 140 PRO A O 1
ATOM 1039 N N . ASP A 1 141 ? -14.605 -0.991 1.580 1.00 98.12 141 ASP A N 1
ATOM 1040 C CA . ASP A 1 141 ? -13.610 -1.510 0.653 1.00 98.12 141 ASP A CA 1
ATOM 1041 C C . ASP A 1 141 ? -12.206 -1.001 0.974 1.00 98.12 141 ASP A C 1
ATOM 1043 O O . ASP A 1 141 ? -12.004 -0.130 1.825 1.00 98.12 141 ASP A O 1
ATOM 1047 N N . LEU A 1 142 ? -11.207 -1.533 0.267 1.00 98.25 142 LEU A N 1
ATOM 1048 C CA . LEU A 1 142 ? -9.811 -1.147 0.441 1.00 98.25 142 LEU A CA 1
ATOM 1049 C C . LEU A 1 142 ? -9.202 -0.616 -0.851 1.00 98.25 142 LEU A C 1
ATOM 1051 O O . LEU A 1 142 ? -9.081 -1.331 -1.846 1.00 98.25 142 LEU A O 1
ATOM 1055 N N . PHE A 1 143 ? -8.700 0.613 -0.791 1.00 98.19 143 PHE A N 1
ATOM 1056 C CA . PHE A 1 143 ? -7.794 1.161 -1.793 1.00 98.19 143 PHE A CA 1
ATOM 1057 C C . PHE A 1 143 ? -6.355 1.140 -1.275 1.00 98.19 143 PHE A C 1
ATOM 1059 O O . PHE A 1 143 ? -6.085 1.662 -0.196 1.00 98.19 143 PHE A O 1
ATOM 1066 N N . PHE A 1 144 ? -5.422 0.605 -2.063 1.00 97.81 144 PHE A N 1
ATOM 1067 C CA . PHE A 1 144 ? -3.989 0.610 -1.776 1.00 97.81 144 PHE A CA 1
ATOM 1068 C C . PHE A 1 144 ? -3.237 1.540 -2.731 1.00 97.81 144 PHE A C 1
ATOM 1070 O O . PHE A 1 144 ? -3.161 1.302 -3.942 1.00 97.81 144 PHE A O 1
ATOM 1077 N N . ALA A 1 145 ? -2.600 2.563 -2.161 1.00 96.88 145 ALA A N 1
ATOM 1078 C CA . ALA A 1 145 ? -1.592 3.359 -2.839 1.00 96.88 145 ALA A CA 1
ATOM 1079 C C . ALA A 1 145 ? -0.283 2.563 -2.903 1.00 96.88 145 ALA A C 1
ATOM 1081 O O . ALA A 1 145 ? 0.329 2.258 -1.875 1.00 96.88 145 ALA A O 1
ATOM 1082 N N . ASN A 1 146 ? 0.139 2.241 -4.121 1.00 96.19 146 ASN A N 1
ATOM 1083 C CA . ASN A 1 146 ? 1.380 1.530 -4.388 1.00 96.19 146 ASN A CA 1
ATOM 1084 C C . ASN A 1 146 ? 2.392 2.442 -5.078 1.00 96.19 146 ASN A C 1
ATOM 1086 O O . ASN A 1 146 ? 2.007 3.442 -5.683 1.00 96.19 146 ASN A O 1
ATOM 1090 N N . SER A 1 147 ? 3.668 2.073 -5.029 1.00 95.62 147 SER A N 1
ATOM 1091 C CA . SER A 1 147 ? 4.682 2.691 -5.879 1.00 95.62 147 SER A CA 1
ATOM 1092 C C . SER A 1 147 ? 5.054 1.750 -7.029 1.00 95.62 147 SER A C 1
ATOM 1094 O O . SER A 1 147 ? 4.472 0.673 -7.203 1.00 95.62 147 SER A O 1
ATOM 1096 N N . CYS A 1 148 ? 5.990 2.186 -7.860 1.00 94.31 148 CYS A N 1
ATOM 1097 C CA . CYS A 1 148 ? 6.459 1.449 -9.021 1.00 94.31 148 CYS A CA 1
ATOM 1098 C C . CYS A 1 148 ? 7.983 1.492 -9.081 1.00 94.31 148 CYS A C 1
ATOM 1100 O O . CYS A 1 148 ? 8.626 2.268 -8.369 1.00 94.31 148 CYS A O 1
ATOM 1102 N N . ASP A 1 149 ? 8.551 0.669 -9.953 1.00 94.19 149 ASP A N 1
ATOM 1103 C CA . ASP A 1 149 ? 9.973 0.738 -10.247 1.00 94.19 149 ASP A CA 1
ATOM 1104 C C . ASP A 1 149 ? 10.316 2.081 -10.902 1.00 94.19 149 ASP A C 1
ATOM 1106 O O . ASP A 1 149 ? 9.474 2.745 -11.521 1.00 94.19 149 ASP A O 1
ATOM 1110 N N . TRP A 1 150 ? 11.563 2.509 -10.737 1.00 93.06 150 TRP A N 1
ATOM 1111 C CA . TRP A 1 150 ? 12.024 3.746 -11.350 1.00 93.06 150 TRP A CA 1
ATOM 1112 C C . TRP A 1 150 ? 12.107 3.592 -12.873 1.00 93.06 150 TRP A C 1
ATOM 1114 O O . TRP A 1 150 ? 12.575 2.553 -13.336 1.00 93.06 150 TRP A O 1
ATOM 1124 N N . PRO A 1 151 ? 11.804 4.640 -13.666 1.00 91.38 151 PRO A N 1
ATOM 1125 C CA . PRO A 1 151 ? 11.893 4.577 -15.132 1.00 91.38 151 PRO A CA 1
ATOM 1126 C C . PRO A 1 151 ? 13.285 4.209 -15.674 1.00 91.38 151 PRO A C 1
ATOM 1128 O O . PRO A 1 151 ? 13.436 3.834 -16.832 1.00 91.38 151 PRO A O 1
ATOM 1131 N N . TRP A 1 152 ? 14.329 4.367 -14.856 1.00 92.38 152 TRP A N 1
ATOM 1132 C CA . TRP A 1 152 ? 15.714 4.010 -15.180 1.00 92.38 152 TRP A CA 1
ATOM 1133 C C . TRP A 1 152 ? 16.172 2.681 -14.561 1.00 92.38 152 TRP A C 1
ATOM 1135 O O . TRP A 1 152 ? 17.321 2.291 -14.761 1.00 92.38 152 TRP A O 1
ATOM 1145 N N . HIS A 1 153 ? 15.312 1.996 -13.803 1.00 91.38 153 HIS A N 1
ATOM 1146 C CA . HIS A 1 153 ? 15.615 0.731 -13.137 1.00 91.38 153 HIS A CA 1
ATOM 1147 C C . HIS A 1 153 ? 14.396 -0.212 -13.135 1.00 91.38 153 HIS A C 1
ATOM 1149 O O . HIS A 1 153 ? 13.960 -0.711 -12.096 1.00 91.38 153 HIS A O 1
ATOM 1155 N N . GLU A 1 154 ? 13.843 -0.466 -14.318 1.00 87.69 154 GLU A N 1
ATOM 1156 C CA . GLU A 1 154 ? 12.735 -1.407 -14.490 1.00 87.69 154 GLU A CA 1
ATOM 1157 C C . GLU A 1 154 ? 13.249 -2.862 -14.534 1.00 87.69 154 GLU A C 1
ATOM 1159 O O . GLU A 1 154 ? 14.205 -3.167 -15.260 1.00 87.69 154 GLU A O 1
ATOM 1164 N N . PRO A 1 155 ? 12.644 -3.796 -13.780 1.00 82.62 155 PRO A N 1
ATOM 1165 C CA . PRO A 1 155 ? 13.021 -5.202 -13.815 1.00 82.62 155 PRO A CA 1
ATOM 1166 C C . PRO 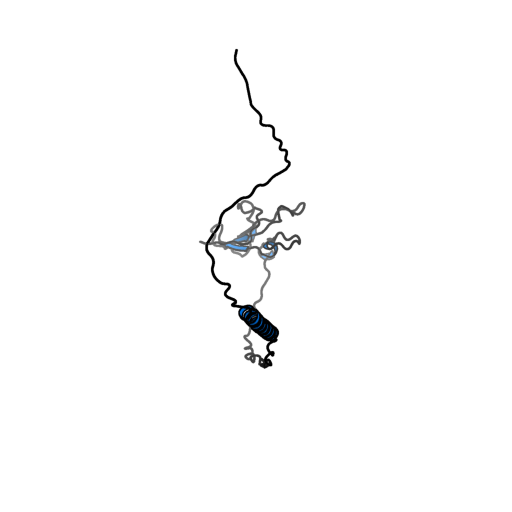A 1 155 ? 12.650 -5.853 -15.155 1.00 82.62 155 PRO A C 1
ATOM 1168 O O . PRO A 1 155 ? 11.555 -5.681 -15.691 1.00 82.62 155 PRO A O 1
ATOM 1171 N N . ALA A 1 156 ? 13.556 -6.673 -15.690 1.00 81.19 156 ALA A N 1
ATOM 1172 C CA . ALA A 1 156 ? 13.322 -7.375 -16.947 1.00 81.19 156 ALA A CA 1
ATOM 1173 C C . ALA A 1 156 ? 12.196 -8.417 -16.809 1.00 81.19 156 ALA A C 1
ATOM 1175 O O . ALA A 1 156 ? 12.318 -9.380 -16.054 1.00 81.19 156 ALA A O 1
ATOM 1176 N N . GLY A 1 157 ? 11.122 -8.254 -17.588 1.00 76.94 157 GLY A N 1
ATOM 1177 C CA . GLY A 1 157 ? 10.046 -9.246 -17.709 1.00 76.94 157 GLY A CA 1
ATOM 1178 C C . GLY A 1 157 ? 9.049 -9.289 -16.544 1.00 76.94 157 GLY A C 1
ATOM 1179 O O . GLY A 1 157 ? 8.267 -10.235 -16.471 1.00 76.94 157 GLY A O 1
ATOM 1180 N N . GLY A 1 158 ? 9.067 -8.299 -15.647 1.00 75.69 158 GLY A N 1
ATOM 1181 C CA . GLY A 1 158 ? 8.042 -8.127 -14.617 1.00 75.69 158 GLY A CA 1
ATOM 1182 C C . GLY A 1 158 ? 6.816 -7.376 -15.141 1.00 75.69 158 GLY A C 1
ATOM 1183 O O . GLY A 1 158 ? 6.932 -6.530 -16.027 1.00 75.69 158 GLY A O 1
ATOM 1184 N N . ASN A 1 159 ? 5.640 -7.662 -14.576 1.00 82.62 159 ASN A N 1
ATOM 1185 C CA . ASN A 1 159 ? 4.501 -6.756 -14.716 1.00 82.62 159 ASN A CA 1
ATOM 1186 C C . ASN A 1 159 ? 4.731 -5.550 -13.799 1.00 82.62 159 ASN A C 1
ATOM 1188 O O . ASN A 1 159 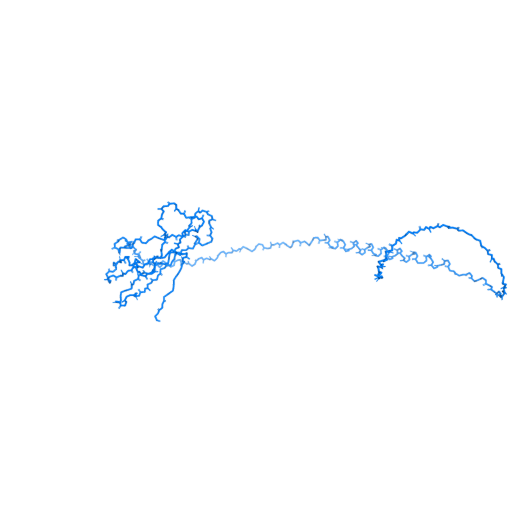? 5.128 -5.754 -12.648 1.00 82.62 159 ASN A O 1
ATOM 1192 N N . PRO A 1 160 ? 4.468 -4.320 -14.267 1.00 88.12 160 PRO A N 1
ATOM 1193 C CA . PRO A 1 160 ? 4.627 -3.146 -13.430 1.00 88.12 160 PRO A CA 1
ATOM 1194 C C . PRO A 1 160 ? 3.679 -3.217 -12.231 1.00 88.12 160 PRO A C 1
ATOM 1196 O O . PRO A 1 160 ? 2.512 -3.602 -12.358 1.00 88.12 160 PRO A O 1
ATOM 1199 N N . SER A 1 161 ? 4.176 -2.817 -11.063 1.00 93.19 161 SER A N 1
ATOM 1200 C CA . SER A 1 161 ? 3.324 -2.619 -9.893 1.00 93.19 161 SER A CA 1
ATOM 1201 C C . SER A 1 161 ? 2.289 -1.535 -10.169 1.00 93.19 161 SER A C 1
ATOM 1203 O O . SER A 1 161 ? 2.558 -0.546 -10.855 1.00 93.19 161 SER A O 1
ATOM 1205 N N . ARG A 1 162 ? 1.101 -1.728 -9.606 1.00 95.06 162 ARG A N 1
ATOM 1206 C CA . ARG A 1 162 ? -0.074 -0.879 -9.797 1.00 95.06 162 ARG A CA 1
ATOM 1207 C C . ARG A 1 162 ? -0.704 -0.523 -8.459 1.00 95.06 162 ARG A C 1
ATOM 1209 O O . ARG A 1 162 ? -0.446 -1.197 -7.454 1.00 95.06 162 ARG A O 1
ATOM 1216 N N . LEU A 1 163 ? -1.545 0.508 -8.468 1.00 97.19 163 LEU A N 1
ATOM 1217 C CA . LEU A 1 163 ? -2.520 0.721 -7.397 1.00 97.19 163 LEU A CA 1
ATOM 1218 C C . LEU A 1 163 ? -3.440 -0.506 -7.298 1.00 97.19 163 LEU A C 1
ATOM 1220 O O . LEU A 1 163 ? -3.548 -1.269 -8.257 1.00 97.19 163 LEU A O 1
ATOM 1224 N N . ALA A 1 164 ? -4.096 -0.710 -6.158 1.00 97.38 164 ALA A N 1
ATOM 1225 C CA . ALA A 1 164 ? -5.048 -1.810 -6.025 1.00 97.38 164 ALA A CA 1
ATOM 1226 C C . ALA A 1 164 ? -6.351 -1.365 -5.364 1.00 97.38 164 ALA A C 1
ATOM 1228 O O . ALA A 1 164 ? -6.334 -0.560 -4.436 1.00 97.38 164 ALA A O 1
ATOM 1229 N N . LEU A 1 165 ? -7.466 -1.915 -5.837 1.00 98.38 165 LEU A N 1
ATOM 1230 C CA . LEU A 1 165 ? -8.794 -1.751 -5.261 1.00 98.38 165 LEU A CA 1
ATOM 1231 C C . LEU A 1 165 ? -9.377 -3.129 -4.961 1.00 98.38 165 LEU A C 1
ATOM 1233 O O . LEU A 1 165 ? -9.368 -4.017 -5.814 1.00 98.38 165 LEU A O 1
ATOM 1237 N N . TYR A 1 166 ? -9.871 -3.290 -3.743 1.00 98.62 166 TYR A N 1
ATOM 1238 C CA . TYR A 1 166 ? -10.425 -4.532 -3.235 1.00 98.62 166 TYR A CA 1
ATOM 1239 C C . TYR A 1 166 ? -11.837 -4.291 -2.720 1.00 98.62 166 TYR A C 1
ATOM 1241 O O . TYR A 1 166 ? -11.990 -3.555 -1.748 1.00 98.62 166 TYR A O 1
ATOM 1249 N N . ALA A 1 167 ? -12.819 -4.945 -3.340 1.00 98.44 167 ALA A N 1
ATOM 1250 C CA . ALA A 1 167 ? -14.219 -4.884 -2.935 1.00 98.44 167 ALA A CA 1
ATOM 1251 C C . ALA A 1 167 ? -14.486 -5.852 -1.777 1.00 98.44 167 ALA A C 1
ATOM 1253 O O . ALA A 1 167 ? -14.109 -7.025 -1.890 1.00 98.44 167 ALA A O 1
ATOM 1254 N N . ASN A 1 168 ? -15.095 -5.383 -0.693 1.00 98.50 168 ASN A N 1
ATOM 1255 C CA . ASN A 1 168 ? -15.496 -6.180 0.464 1.00 98.50 168 ASN A CA 1
ATOM 1256 C C . ASN A 1 168 ? -16.887 -6.784 0.236 1.00 98.50 168 ASN A C 1
ATOM 1258 O O . ASN A 1 168 ? -17.796 -6.095 -0.186 1.00 98.50 168 ASN A O 1
ATOM 1262 N N . ASP A 1 169 ? -17.085 -8.062 0.556 1.00 97.81 169 ASP A N 1
ATOM 1263 C CA . ASP A 1 169 ? -18.396 -8.725 0.432 1.00 97.81 169 ASP A CA 1
ATOM 1264 C C . ASP A 1 169 ? -19.263 -8.655 1.709 1.00 97.81 169 ASP A C 1
ATOM 1266 O O . ASP A 1 169 ? -20.154 -9.487 1.910 1.00 97.81 169 ASP A O 1
ATOM 1270 N N . GLY A 1 170 ? -18.919 -7.753 2.633 1.00 97.31 170 GLY A N 1
ATOM 1271 C CA . GLY A 1 170 ? -19.537 -7.614 3.957 1.00 97.31 170 GLY A CA 1
ATOM 1272 C C . GLY A 1 170 ? -19.162 -8.705 4.965 1.00 97.31 170 GLY A C 1
ATOM 1273 O O . GLY A 1 170 ? -19.449 -8.592 6.161 1.00 97.31 170 GLY A O 1
ATOM 1274 N N . THR A 1 171 ? -18.467 -9.765 4.536 1.00 97.06 171 THR A N 1
ATOM 1275 C CA . THR A 1 171 ? -17.999 -10.854 5.412 1.00 97.06 171 THR A CA 1
ATOM 1276 C C . THR A 1 171 ? -16.524 -10.724 5.793 1.00 97.06 171 THR A C 1
ATOM 1278 O O . THR A 1 171 ? -15.988 -11.568 6.520 1.00 97.06 171 THR A O 1
ATOM 1281 N N . GLY A 1 172 ? -15.861 -9.659 5.328 1.00 95.31 172 GLY A N 1
ATOM 1282 C CA . GLY A 1 172 ? -14.422 -9.463 5.469 1.00 95.31 172 GLY A CA 1
ATOM 1283 C C . GLY A 1 172 ? -13.610 -10.272 4.456 1.00 95.31 172 GLY A C 1
ATOM 1284 O O . GLY A 1 172 ? -12.418 -10.506 4.683 1.00 95.31 172 GLY A O 1
ATOM 1285 N N . ARG A 1 173 ? -14.239 -10.724 3.360 1.00 98.25 173 ARG A N 1
ATOM 1286 C CA . ARG A 1 173 ? -13.537 -11.232 2.181 1.00 98.25 173 ARG A CA 1
ATOM 1287 C C . ARG A 1 173 ? -13.494 -10.152 1.118 1.00 98.25 173 ARG A C 1
ATOM 1289 O O . ARG A 1 173 ? -14.471 -9.460 0.870 1.00 98.25 173 ARG A O 1
ATOM 1296 N N . PHE A 1 174 ? -12.349 -10.071 0.468 1.00 98.56 174 PHE A N 1
ATOM 1297 C CA . PHE A 1 174 ? -12.023 -9.041 -0.485 1.00 98.56 174 PHE A CA 1
ATOM 1298 C C . PHE A 1 174 ? -11.733 -9.655 -1.849 1.00 98.56 174 PHE A C 1
ATOM 1300 O O . PHE A 1 174 ? -11.005 -10.646 -1.954 1.00 98.56 174 PHE A O 1
ATOM 1307 N N . SER A 1 175 ? -12.274 -9.040 -2.894 1.00 98.31 175 SER A N 1
ATOM 1308 C CA . SER A 1 175 ? -11.991 -9.392 -4.286 1.00 98.31 175 SER A CA 1
ATOM 1309 C C . SER A 1 175 ? -11.203 -8.273 -4.954 1.00 98.31 175 SER A C 1
ATOM 1311 O O . SER A 1 175 ? -11.593 -7.115 -4.856 1.00 98.31 175 SER A O 1
ATOM 1313 N N . ASP A 1 176 ? -10.111 -8.604 -5.647 1.00 98.00 176 ASP A N 1
ATOM 1314 C CA . ASP A 1 176 ? -9.362 -7.628 -6.448 1.00 98.00 176 ASP A CA 1
ATOM 1315 C C . ASP A 1 176 ? -10.227 -7.166 -7.634 1.00 98.00 176 ASP A C 1
ATOM 1317 O O . ASP A 1 176 ? -10.410 -7.891 -8.616 1.00 98.00 176 ASP A O 1
ATOM 1321 N N . VAL A 1 177 ? -10.753 -5.946 -7.526 1.00 97.81 177 VAL A N 1
ATOM 1322 C CA . VAL A 1 177 ? -11.556 -5.257 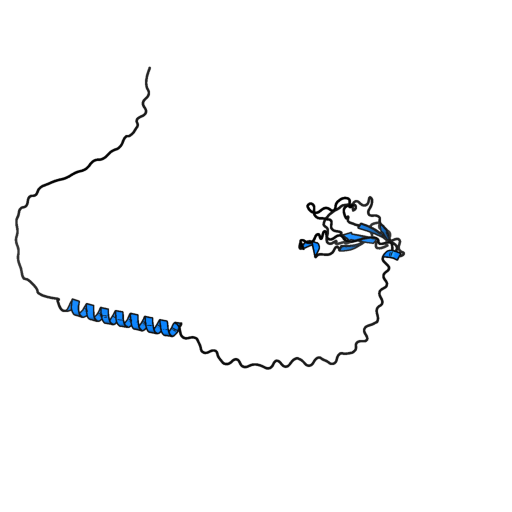-8.549 1.00 97.81 177 VAL A CA 1
ATOM 1323 C C . VAL A 1 177 ? -10.757 -4.140 -9.225 1.00 97.81 177 VAL A C 1
ATOM 1325 O O . VAL A 1 177 ? -11.304 -3.247 -9.869 1.00 97.81 177 VAL A O 1
ATOM 1328 N N . THR A 1 178 ? -9.429 -4.177 -9.110 1.00 97.50 178 THR A N 1
ATOM 1329 C CA . THR A 1 178 ? -8.544 -3.241 -9.807 1.00 97.50 178 THR A CA 1
ATOM 1330 C C . THR A 1 178 ? -8.709 -3.299 -11.335 1.00 97.50 178 THR A C 1
ATOM 1332 O O . THR A 1 178 ? -8.725 -2.237 -11.962 1.00 97.50 178 THR A O 1
ATOM 1335 N N . PRO A 1 179 ? -8.843 -4.477 -11.987 1.00 95.88 179 PRO A N 1
ATOM 1336 C CA . PRO A 1 179 ? -9.054 -4.527 -13.431 1.00 95.88 179 PRO A CA 1
ATOM 1337 C C . PRO A 1 179 ? -10.343 -3.799 -13.840 1.00 95.88 179 PRO A C 1
ATOM 1339 O O . PRO A 1 179 ? -11.437 -4.159 -13.419 1.00 95.88 179 PRO A O 1
ATOM 1342 N N . GLY A 1 180 ? -10.216 -2.784 -14.696 1.00 90.75 180 GLY A N 1
ATOM 1343 C CA . GLY A 1 180 ? -11.361 -2.024 -15.209 1.00 90.75 180 GLY A CA 1
ATOM 1344 C C . GLY A 1 180 ? -11.853 -0.874 -14.321 1.00 90.75 180 GLY A C 1
ATOM 1345 O O . GLY A 1 180 ? -12.688 -0.104 -14.785 1.00 90.75 180 GLY A O 1
ATOM 1346 N N . SER A 1 181 ? -11.306 -0.681 -13.114 1.00 94.69 181 SER A N 1
ATOM 1347 C CA . SER A 1 181 ? -11.664 0.455 -12.239 1.00 94.69 181 SER A CA 1
ATOM 1348 C C . SER A 1 181 ? -10.997 1.781 -12.631 1.00 94.69 181 SER A C 1
ATOM 1350 O O . SER A 1 181 ? -11.329 2.834 -12.096 1.00 94.69 181 SER A O 1
ATOM 1352 N N . GLY A 1 182 ? -10.022 1.739 -13.545 1.00 94.69 182 GLY A N 1
ATOM 1353 C CA . GLY A 1 182 ? -9.145 2.874 -13.854 1.00 94.69 182 GLY A CA 1
ATOM 1354 C C . GLY A 1 182 ? -7.950 3.014 -12.904 1.00 94.69 182 GLY A C 1
ATOM 1355 O O . GLY A 1 182 ? -7.099 3.869 -13.133 1.00 94.69 182 GLY A O 1
ATOM 1356 N N . LEU A 1 183 ? -7.845 2.154 -11.884 1.00 95.62 183 LEU A N 1
ATOM 1357 C CA . LEU A 1 183 ? -6.707 2.094 -10.958 1.00 95.62 183 LEU A CA 1
ATOM 1358 C C . LEU A 1 183 ? -5.637 1.080 -11.378 1.00 95.62 183 LEU A C 1
ATOM 1360 O O . LEU A 1 183 ? -4.622 0.938 -10.702 1.00 95.62 183 LEU A O 1
ATOM 1364 N N . ASP A 1 184 ? -5.818 0.420 -12.522 1.00 93.62 184 ASP A N 1
ATOM 1365 C CA . ASP A 1 184 ? -4.816 -0.440 -13.158 1.00 93.62 184 ASP A CA 1
ATOM 1366 C C . ASP A 1 184 ? -3.698 0.394 -13.816 1.00 93.62 184 ASP A C 1
ATOM 1368 O O . ASP A 1 184 ? -3.417 0.300 -15.010 1.00 93.62 184 ASP A O 1
ATOM 1372 N N . VAL A 1 185 ? -3.117 1.303 -13.032 1.00 93.81 185 VAL A N 1
ATOM 1373 C CA . VAL A 1 185 ? -2.109 2.273 -13.453 1.00 93.81 185 VAL A CA 1
ATOM 1374 C C . VAL A 1 185 ? -0.854 2.106 -12.614 1.00 93.81 185 VAL A C 1
ATOM 1376 O O . VAL A 1 185 ? -0.908 1.971 -11.388 1.00 93.81 185 VAL A O 1
ATOM 1379 N N . SER A 1 186 ? 0.292 2.138 -13.290 1.00 93.62 186 SER A N 1
ATOM 1380 C CA . SER A 1 186 ? 1.592 2.169 -1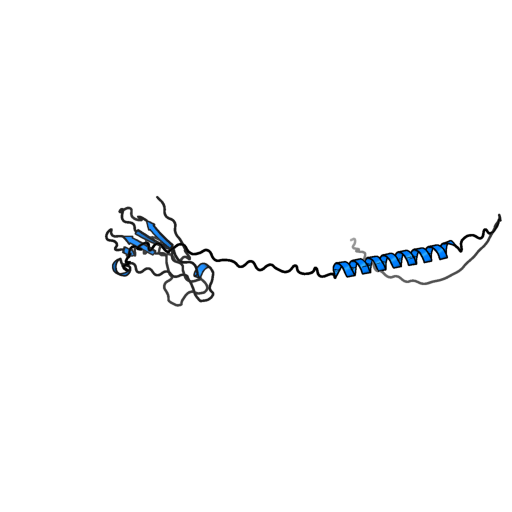2.634 1.00 93.62 186 SER A CA 1
ATOM 1381 C C . SER A 1 186 ? 1.994 3.615 -12.387 1.00 93.62 186 SER A C 1
ATOM 1383 O O . SER A 1 186 ? 2.191 4.393 -13.321 1.00 93.62 186 SER A O 1
ATOM 1385 N N . VAL A 1 187 ? 2.046 3.992 -11.115 1.00 93.19 187 VAL A N 1
ATOM 1386 C CA . VAL A 1 187 ? 2.404 5.334 -10.668 1.00 93.19 187 VAL A CA 1
ATOM 1387 C C . VAL A 1 187 ? 3.119 5.230 -9.331 1.00 93.19 187 VAL A C 1
ATOM 1389 O O . VAL A 1 187 ? 2.822 4.354 -8.521 1.00 93.19 187 VAL A O 1
ATOM 1392 N N . TYR A 1 188 ? 4.052 6.143 -9.082 1.00 94.69 188 TYR A N 1
ATOM 1393 C CA . TYR A 1 188 ? 4.742 6.224 -7.804 1.00 94.69 188 TYR A CA 1
ATOM 1394 C C . TYR A 1 188 ? 3.865 6.954 -6.769 1.00 94.69 188 TYR A C 1
ATOM 1396 O O . TYR A 1 188 ? 4.013 8.159 -6.557 1.00 94.69 188 TYR A O 1
ATOM 1404 N N . ALA A 1 189 ? 2.916 6.245 -6.149 1.00 94.81 189 ALA A N 1
ATOM 1405 C CA . ALA A 1 189 ? 2.062 6.778 -5.087 1.00 94.81 189 ALA A CA 1
ATOM 1406 C C . ALA A 1 189 ? 2.531 6.319 -3.697 1.00 94.81 189 ALA A C 1
ATOM 1408 O O . ALA A 1 189 ? 3.114 5.248 -3.535 1.00 94.81 189 ALA A O 1
ATOM 1409 N N . GLN A 1 190 ? 2.280 7.152 -2.685 1.00 93.44 190 GLN A N 1
ATOM 1410 C CA . GLN A 1 190 ? 2.731 6.921 -1.301 1.00 93.44 190 GLN A CA 1
ATOM 1411 C C . GLN A 1 190 ? 1.601 7.005 -0.275 1.00 93.44 190 GLN A C 1
ATOM 1413 O O . GLN A 1 190 ? 1.731 6.526 0.843 1.00 93.44 190 GLN A O 1
ATOM 1418 N N . GLY A 1 191 ? 0.482 7.629 -0.631 1.00 93.88 191 GLY A N 1
ATOM 1419 C CA . GLY A 1 191 ? -0.610 7.868 0.294 1.00 93.88 191 GLY A CA 1
ATOM 1420 C C . GLY A 1 191 ? -1.907 8.163 -0.433 1.00 93.88 191 GLY A C 1
ATOM 1421 O O . GLY A 1 191 ? -1.934 8.355 -1.650 1.00 93.88 191 GLY A O 1
ATOM 1422 N N . CYS A 1 192 ? -2.977 8.204 0.342 1.00 95.00 192 CYS A N 1
ATOM 1423 C CA . CYS A 1 192 ? -4.322 8.492 -0.116 1.00 95.00 192 CYS A CA 1
ATOM 1424 C C . CYS A 1 192 ? -5.097 9.212 0.984 1.00 95.00 192 CYS A C 1
ATOM 1426 O O . CYS A 1 192 ? -4.809 9.049 2.170 1.00 95.00 192 CYS A O 1
ATOM 1428 N N . ALA A 1 193 ? -6.080 10.003 0.574 1.00 95.19 193 ALA A N 1
ATOM 1429 C CA . ALA A 1 193 ? -7.062 10.614 1.452 1.00 95.19 193 ALA A CA 1
ATOM 1430 C C . ALA A 1 193 ? -8.442 10.391 0.833 1.00 95.19 193 ALA A C 1
ATOM 1432 O O . ALA A 1 193 ? -8.592 10.477 -0.385 1.00 95.19 193 ALA A O 1
ATOM 1433 N N . VAL A 1 194 ? -9.420 10.088 1.678 1.00 95.25 194 VAL A N 1
ATOM 1434 C CA . VAL A 1 194 ? -10.814 9.826 1.307 1.00 95.25 194 VAL A CA 1
ATOM 1435 C C . VAL A 1 194 ? -11.719 10.677 2.194 1.00 95.25 194 VAL A C 1
ATOM 1437 O O . VAL A 1 194 ? -11.324 11.041 3.304 1.00 95.25 194 VAL A O 1
ATOM 1440 N N . GLY A 1 195 ? -12.898 11.028 1.692 1.00 91.12 195 GLY A N 1
ATOM 1441 C CA . GLY A 1 195 ? -13.894 11.824 2.405 1.00 91.12 195 GLY A CA 1
ATOM 1442 C C . GLY A 1 195 ? -15.268 11.680 1.760 1.00 91.12 195 GLY A C 1
ATOM 1443 O O . GLY A 1 195 ? -15.354 11.236 0.612 1.00 91.12 195 GLY A O 1
ATOM 1444 N N . ASP A 1 196 ? -16.300 12.046 2.515 1.00 76.69 196 ASP A N 1
ATOM 1445 C CA . ASP A 1 196 ? -17.721 12.015 2.159 1.00 76.69 196 ASP A CA 1
ATOM 1446 C C . ASP A 1 196 ? -18.340 13.419 2.018 1.00 76.69 196 ASP A C 1
ATOM 1448 O O . ASP A 1 196 ? -17.816 14.393 2.615 1.00 76.69 196 ASP A O 1
#

Sequence (196 aa):
MSKRTDNERPGATPGDERDDLLIVDDPGSGEEVEQYGEDVIGRAFKWSLVILAVIVAGGAGAFFYLKRTPAVAPQQLTEVTAPKAPPSAVNDIPAVRFTDITAASGITFVHNNGAYGDKLLPESMGGGVAFLDYDADGDPDLFFANSCDWPWHEPAGGNPSRLALYANDGTGRFSDVTPGSGLDVSVYAQGCAVGD

pLDDT: mean 80.18, std 20.23, range [33.81, 98.62]

Radius of gyration: 49.88 Å; chains: 1; bounding box: 95×112×106 Å

Secondary structure (DSSP, 8-state):
-------------------------------------HHHHHHHHHHHHHHHHHHHHHHHHHHHHHT-PPPPPPP-----PPP-PPP--------------TTTTT---------SSS--GGGGS--EEEEE-SSSSSSPEEEEE-----TTSPPTTPPPP--EEEEE-SSS-EEE--TTSS--------------

Foldseek 3Di:
DDDDDDDDDDDDDDDDYDDDDDDDDDDDDDDDDDDDDPPPVVVVVVVVVVVVVVVVVVVVVVVVVVPDDPDDDDDDDDDDDDPDDDPPPPPVDPPDDDDDCCVVQPPPDDADQQDDPPPPVSSPAAKEKDFDDPPPPPATWIKIGHAWHDPVDHDPPDDTDWIWTWDGPNPSHTDTPCVPPVRRDHHGHRYDDDDD